Protein AF-A0A7F8QCE4-F1 (afdb_monomer)

pLDDT: mean 90.32, std 15.57, range [33.03, 98.94]

Nearest PDB structures (foldseek):
  5hbf-assembly3_B  TM=9.201E-01  e=6.086E-42  Homo sapiens
  5hbf-assembly3_A  TM=7.816E-01  e=3.047E-42  Homo sapiens
  6ze8-assembly6_F  TM=9.992E-01  e=9.136E-33  Homo sapiens
  1hkk-assembly1_A  TM=9.985E-01  e=4.133E-32  Homo sapiens
  1lg2-assembly1_A  TM=9.970E-01  e=4.801E-31  Homo sapiens

Secondary structure (DSSP, 8-state):
--S-EEE----SS-TTSSB---SS-SSPPTT--TTGGG-SHHHHHHHHHHTT--GGGEEEEEESEEEEEEES-TT--STT-BEEEEPPPPTTT--TTEEEHHHHHT-TTPEEEEETTTTEEEEEETTEEEE---HHHHHHHHHHHHHTT-SEEEEE-GGGS-TTSSSSSS-SSHHHHHHHHHHPPPPP-PPPPPPPPPPP---------TTTTPPSEEEE-SS-TTEEEEEETTEEEEEEPSTT-EEETTTTEEE--

Solvent-accessible surface area (backbone atoms only — not comparable to full-atom values): 14144 Å² total; per-residue (Å²): 138,76,84,61,42,79,41,78,43,47,74,59,25,38,39,92,46,59,37,41,42,46,14,57,24,42,36,49,53,90,87,56,56,79,71,64,44,47,56,18,36,51,49,50,53,50,50,47,43,76,74,68,45,56,41,64,29,37,19,46,30,41,52,26,38,23,18,15,25,22,36,70,42,62,87,49,80,55,82,60,24,51,30,76,30,45,10,77,48,33,99,80,76,64,34,64,20,39,34,34,32,35,57,57,64,48,45,82,85,47,51,75,48,69,43,78,63,20,56,31,44,32,35,35,48,74,39,37,38,34,14,34,57,49,56,66,30,44,45,51,51,45,50,49,39,60,75,65,48,38,51,48,74,38,70,51,42,72,88,26,30,28,54,81,29,83,46,60,80,63,44,62,25,41,51,61,50,41,44,50,63,70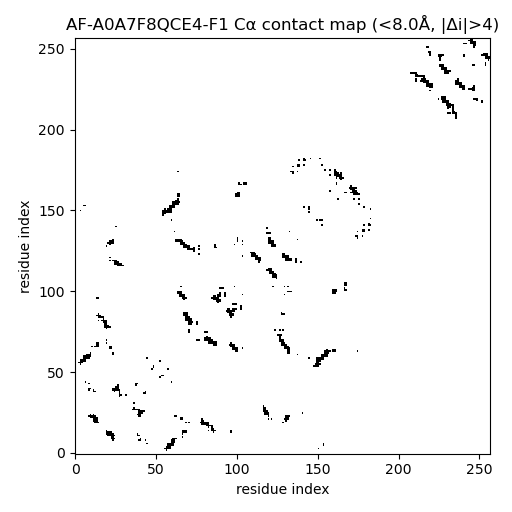,68,55,69,85,73,74,83,71,79,78,77,81,78,76,83,80,80,90,74,83,92,76,90,69,87,69,64,80,18,57,92,50,71,72,45,71,41,74,32,94,89,40,56,44,21,30,33,38,24,55,91,46,39,68,41,82,47,72,37,62,91,88,24,27,50,37,79,88,78,61,42,64,37,78,125

Sequence (257 aa):
SLDFISLMAYDFHGSYEKITGHNSPLYKMQGESGAAAKLNVDSAVQLWLQRGTPANKLILGMPTYGRSFTLASSSDTGVGALATGPGTPGPFTNQGGLLAYYEVCSWKGAIEHRIKDQKVPYAFQGNQWVGFDDVESFKTKASYLKQKGLGGAMVWALDMDDFAGFFCNQGLYPLIKALQRELSTPEPEVPTPRRPSEPERGPSLEQDTFCQGKANGLYPNPRDQSSYYSCVGGRLFQQSCPRSLVFSSSCKCCTWS

Foldseek 3Di:
DDQADEDQQFCLDAQVDFFADAGAFQAQDPPDDDPSRCSHQPNSLVVCVVVPDDQLRYAYEAEQKWFKFQAPFLVDQDGRGGGPGFFQAFPPNRDTRMAFNLSVLQPPPWDKDDPVRRLFIKTDDGRMIIRHHDLRSLLVVLVVSVVSVHNYYDYDDQVSAQQCCPRNVCHHRNSVVSRVVSPDDPDDPDPDPPDPDDDDDDDDPDPDQPLPPPDAAWAQDPVDQQWIWGRDPSDTDIDGHDPQWGQDPVVSHTDHD

Structure (mmCIF, N/CA/C/O backbone):
data_AF-A0A7F8QCE4-F1
#
_entry.id   AF-A0A7F8QCE4-F1
#
loop_
_atom_site.group_PDB
_atom_site.id
_atom_site.type_symbol
_atom_site.label_atom_id
_atom_site.label_alt_id
_atom_site.label_comp_id
_atom_site.label_asym_id
_atom_site.label_entity_id
_atom_site.label_seq_id
_atom_site.pdbx_PDB_ins_code
_atom_site.Cartn_x
_atom_site.Cartn_y
_atom_site.Cartn_z
_atom_site.occupancy
_atom_site.B_iso_or_equiv
_atom_site.auth_seq_id
_atom_site.auth_comp_id
_atom_site.auth_asym_id
_atom_site.auth_atom_id
_atom_site.pdbx_PDB_model_num
ATOM 1 N N . SER A 1 1 ? -24.978 12.957 9.480 1.00 83.81 1 SER A N 1
ATOM 2 C CA . SER A 1 1 ? -23.548 12.956 9.862 1.00 83.81 1 SER A CA 1
ATOM 3 C C . SER A 1 1 ? -23.017 11.537 9.728 1.00 83.81 1 SER A C 1
ATOM 5 O O . SER A 1 1 ? -23.825 10.620 9.734 1.00 83.81 1 SER A O 1
ATOM 7 N N . LEU A 1 2 ? -21.702 11.356 9.566 1.00 96.25 2 LEU A N 1
ATOM 8 C CA . LEU A 1 2 ? -21.060 10.034 9.543 1.00 96.25 2 LEU A CA 1
ATOM 9 C C . LEU A 1 2 ? -20.433 9.724 10.908 1.00 96.25 2 LEU A C 1
ATOM 11 O O . LEU A 1 2 ? -19.953 10.645 11.584 1.00 96.25 2 LEU A O 1
ATOM 15 N N . ASP A 1 3 ? -20.419 8.452 11.300 1.00 97.75 3 ASP A N 1
ATOM 16 C CA . ASP A 1 3 ? -19.742 7.990 12.518 1.00 97.75 3 ASP A CA 1
ATOM 17 C C . ASP A 1 3 ? -18.224 8.037 12.349 1.00 97.75 3 ASP A C 1
ATOM 19 O O . ASP A 1 3 ? -17.530 8.639 13.167 1.00 97.75 3 ASP A O 1
ATOM 23 N N . PHE A 1 4 ? -17.739 7.510 11.227 1.00 98.25 4 PHE A N 1
ATOM 24 C CA . PHE A 1 4 ? -16.348 7.557 10.792 1.00 98.25 4 PHE A CA 1
ATOM 25 C C . PHE A 1 4 ? -16.262 7.650 9.260 1.00 98.25 4 PHE A C 1
ATOM 27 O O . PHE A 1 4 ? -17.253 7.460 8.553 1.00 98.25 4 PHE A O 1
ATOM 34 N N . ILE A 1 5 ? -15.077 7.972 8.744 1.00 98.69 5 ILE A N 1
ATOM 35 C CA . ILE A 1 5 ? -14.784 8.143 7.319 1.00 98.69 5 ILE A CA 1
ATOM 36 C C . ILE A 1 5 ? -13.555 7.310 6.978 1.00 98.69 5 ILE A C 1
ATOM 38 O O . ILE A 1 5 ? -12.450 7.620 7.419 1.00 98.69 5 ILE A O 1
ATOM 42 N N . SER A 1 6 ? -13.740 6.271 6.170 1.00 98.56 6 SER A N 1
ATOM 43 C CA . SER A 1 6 ? -12.642 5.466 5.636 1.00 98.56 6 SER A CA 1
ATOM 44 C C . SER A 1 6 ? -11.993 6.182 4.453 1.00 98.56 6 SER A C 1
ATOM 46 O O . SER A 1 6 ? -12.514 6.165 3.340 1.00 98.56 6 SER A O 1
ATOM 48 N N . LEU A 1 7 ? -10.854 6.828 4.696 1.00 98.75 7 LEU A N 1
ATOM 49 C CA . LEU A 1 7 ? -10.080 7.497 3.658 1.00 98.75 7 LEU A CA 1
ATOM 50 C C . LEU A 1 7 ? -9.309 6.459 2.840 1.00 98.75 7 LEU A C 1
ATOM 52 O O . LEU A 1 7 ? -8.417 5.803 3.370 1.00 98.75 7 LEU A O 1
ATOM 56 N N . MET A 1 8 ? -9.602 6.341 1.548 1.00 98.75 8 MET A N 1
ATOM 57 C CA . MET A 1 8 ? -8.845 5.490 0.621 1.00 98.75 8 MET A CA 1
ATOM 58 C C . MET A 1 8 ? -7.499 6.149 0.275 1.00 98.75 8 MET A C 1
ATOM 60 O O . MET A 1 8 ? -7.359 6.800 -0.755 1.00 98.75 8 MET A O 1
ATOM 64 N N . ALA A 1 9 ? -6.524 6.058 1.182 1.00 98.75 9 ALA A N 1
ATOM 65 C CA . ALA A 1 9 ? -5.207 6.687 1.051 1.00 98.75 9 ALA A CA 1
ATOM 66 C C . ALA A 1 9 ? -4.214 5.801 0.271 1.00 98.75 9 ALA A C 1
ATOM 68 O O . ALA A 1 9 ? -3.102 5.525 0.721 1.00 98.75 9 ALA A O 1
ATOM 69 N N . TYR A 1 10 ? -4.639 5.329 -0.892 1.00 98.88 10 TYR A N 1
ATOM 70 C CA . TYR A 1 10 ? -3.907 4.461 -1.814 1.00 98.88 10 TYR A CA 1
ATOM 71 C C . TYR A 1 10 ? -4.400 4.734 -3.240 1.00 98.88 10 TYR A C 1
ATOM 73 O O . TYR A 1 10 ? -5.287 5.566 -3.428 1.00 98.88 10 TYR A O 1
ATOM 81 N N . ASP A 1 11 ? -3.814 4.076 -4.237 1.00 98.69 11 ASP A N 1
ATOM 82 C CA . ASP A 1 11 ? -4.028 4.366 -5.658 1.00 98.69 11 ASP A CA 1
ATOM 83 C C . ASP A 1 11 ? -3.675 5.812 -6.026 1.00 98.69 11 ASP A C 1
ATOM 85 O O . ASP A 1 11 ? -4.323 6.442 -6.860 1.00 98.69 11 ASP A O 1
ATOM 89 N N . PHE A 1 12 ? -2.633 6.357 -5.391 1.00 98.56 12 PHE A N 1
ATOM 90 C CA . PHE A 1 12 ? -2.093 7.656 -5.785 1.00 98.56 12 PHE A CA 1
ATOM 91 C C . PHE A 1 12 ? -1.423 7.568 -7.154 1.00 98.56 12 PHE A C 1
ATOM 93 O O . PHE A 1 12 ? -1.665 8.417 -8.011 1.00 98.56 12 PHE A O 1
ATOM 100 N N . HIS A 1 13 ? -0.653 6.500 -7.368 1.00 98.31 13 HIS A N 1
ATOM 101 C CA . HIS A 1 13 ? 0.014 6.205 -8.629 1.00 98.31 13 HIS A CA 1
ATOM 102 C C . HIS A 1 13 ? -0.270 4.781 -9.095 1.00 98.31 13 HIS A C 1
ATOM 104 O O . HIS A 1 13 ? -0.490 3.872 -8.289 1.00 98.31 13 HIS A O 1
ATOM 110 N N . GLY A 1 14 ? -0.231 4.576 -10.408 1.00 98.06 14 GLY A N 1
ATOM 111 C CA . GLY A 1 14 ? -0.514 3.282 -11.015 1.00 98.06 14 GLY A CA 1
ATOM 112 C C . GLY A 1 14 ? -0.321 3.276 -12.525 1.00 98.06 14 GLY A C 1
ATOM 113 O O . GLY A 1 14 ? 0.007 4.284 -13.140 1.00 98.06 14 GLY A O 1
ATOM 114 N N . SER A 1 15 ? -0.558 2.125 -13.148 1.00 97.25 15 SER A N 1
ATOM 115 C CA . SER A 1 15 ? -0.283 1.878 -14.573 1.00 97.25 15 SER A CA 1
ATOM 116 C C . SER A 1 15 ? -1.109 2.703 -15.571 1.00 97.25 15 SER A C 1
ATOM 118 O O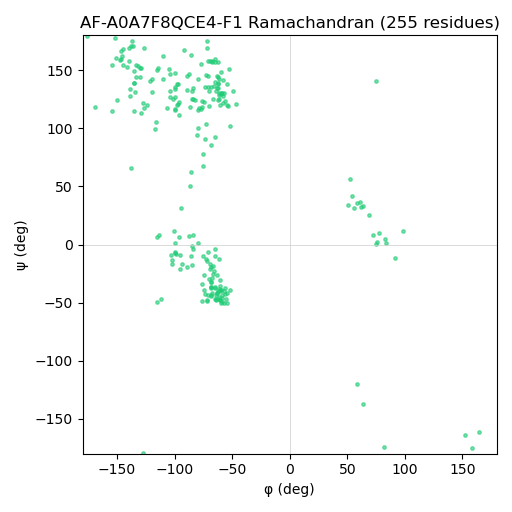 . SER A 1 15 ? -0.894 2.609 -16.780 1.00 97.25 15 SER A O 1
ATOM 120 N N . TYR A 1 16 ? -2.047 3.515 -15.078 1.00 97.00 16 TYR A N 1
ATOM 121 C CA . TYR A 1 16 ? -2.711 4.568 -15.845 1.00 97.00 16 TYR A CA 1
ATOM 122 C C . TYR A 1 16 ? -1.783 5.768 -16.134 1.00 97.00 16 TYR A C 1
ATOM 124 O O . TYR A 1 16 ? -2.086 6.575 -17.012 1.00 97.00 16 TYR A O 1
ATOM 132 N N . GLU A 1 17 ? -0.642 5.874 -15.449 1.00 97.19 17 GLU A N 1
ATOM 133 C CA . GLU A 1 17 ? 0.431 6.839 -15.710 1.00 97.19 17 GLU A CA 1
ATOM 134 C C . GLU A 1 17 ? 1.502 6.266 -16.659 1.00 97.19 17 GLU A C 1
ATOM 136 O O . GLU A 1 17 ? 1.549 5.072 -16.954 1.00 97.19 17 GLU A O 1
ATOM 141 N N . LYS A 1 18 ? 2.383 7.138 -17.169 1.00 97.50 18 LYS A N 1
ATOM 142 C CA . LYS A 1 18 ? 3.500 6.768 -18.066 1.00 97.50 18 LYS A CA 1
ATOM 143 C C . LYS A 1 18 ? 4.849 6.645 -17.363 1.00 97.50 18 LYS A C 1
ATOM 145 O O . LYS A 1 18 ? 5.853 6.370 -18.017 1.00 97.50 18 LYS A O 1
ATOM 150 N N . ILE A 1 19 ? 4.870 6.859 -16.054 1.00 97.38 19 ILE A N 1
ATOM 151 C CA . ILE A 1 19 ? 6.054 6.748 -15.210 1.00 97.38 19 ILE A CA 1
ATOM 152 C C . ILE A 1 19 ? 5.720 5.922 -13.973 1.00 97.38 19 ILE A C 1
ATOM 154 O O . ILE A 1 19 ? 4.561 5.877 -13.562 1.00 97.38 19 ILE A O 1
ATOM 158 N N . THR A 1 20 ? 6.720 5.272 -13.387 1.00 98.38 20 THR A N 1
ATOM 159 C CA . THR A 1 20 ? 6.562 4.563 -12.118 1.00 98.38 20 THR A CA 1
ATOM 160 C C . THR A 1 20 ? 6.251 5.542 -10.992 1.00 98.38 20 THR A C 1
ATOM 162 O O . THR A 1 20 ? 6.839 6.619 -10.883 1.00 98.38 20 THR A O 1
ATOM 165 N N . GLY A 1 21 ? 5.348 5.133 -10.112 1.00 97.81 21 GLY A N 1
ATOM 166 C CA . GLY A 1 21 ? 4.982 5.867 -8.912 1.00 97.81 21 GLY A CA 1
ATOM 167 C C . GLY A 1 21 ? 4.453 4.904 -7.860 1.00 97.81 21 GLY A C 1
ATOM 168 O O . GLY A 1 21 ? 3.981 3.809 -8.171 1.00 97.81 21 GLY A O 1
ATOM 169 N N . HIS A 1 22 ? 4.575 5.284 -6.594 1.00 98.75 22 HIS A N 1
ATOM 170 C CA . HIS A 1 22 ? 4.216 4.404 -5.490 1.00 98.75 22 HIS A CA 1
ATOM 171 C C . HIS A 1 22 ? 2.695 4.368 -5.242 1.00 98.75 22 HIS A C 1
ATOM 173 O O . HIS A 1 22 ? 2.038 5.402 -5.296 1.00 98.75 22 HIS A O 1
ATOM 179 N N . ASN A 1 23 ? 2.133 3.203 -4.891 1.00 98.88 23 ASN A N 1
ATOM 180 C CA . ASN A 1 23 ? 0.695 3.048 -4.618 1.00 98.88 23 ASN A CA 1
ATOM 181 C C . ASN A 1 23 ? 0.196 3.993 -3.501 1.00 98.88 23 ASN A C 1
ATOM 183 O O . ASN A 1 23 ? -0.791 4.710 -3.651 1.00 98.88 23 ASN A O 1
ATOM 187 N N . SER A 1 24 ? 0.899 3.995 -2.364 1.00 98.88 24 SER A N 1
ATOM 188 C CA . SER A 1 24 ? 0.518 4.740 -1.155 1.00 98.88 24 SER A CA 1
ATOM 189 C C . SER A 1 24 ? 1.718 5.426 -0.479 1.00 98.88 24 SER A C 1
ATOM 191 O O . SER A 1 24 ? 2.138 5.022 0.602 1.00 98.88 24 SER A O 1
ATOM 193 N N . PRO A 1 25 ? 2.361 6.425 -1.110 1.00 98.75 25 PRO A N 1
ATOM 194 C CA . PRO A 1 25 ? 3.499 7.117 -0.507 1.00 98.75 25 PRO A CA 1
ATOM 195 C C . PRO A 1 25 ? 3.053 7.956 0.697 1.00 98.75 25 PRO A C 1
ATOM 197 O O . PRO A 1 25 ? 2.045 8.662 0.623 1.00 98.75 25 PRO A O 1
ATOM 200 N N . LEU A 1 26 ? 3.791 7.906 1.815 1.00 98.81 26 LEU A N 1
ATOM 201 C CA . LEU A 1 26 ? 3.417 8.672 3.012 1.00 98.81 26 LEU A CA 1
ATOM 202 C C . LEU A 1 26 ? 3.576 10.180 2.785 1.00 98.81 26 LEU A C 1
ATOM 204 O O . LEU A 1 26 ? 2.688 10.961 3.122 1.00 98.81 26 LEU A O 1
ATOM 208 N N . TYR A 1 27 ? 4.690 10.571 2.174 1.00 98.50 27 TYR A N 1
ATOM 209 C CA . TYR A 1 27 ? 5.025 11.956 1.851 1.00 98.50 27 TYR A CA 1
ATOM 210 C C . TYR A 1 27 ? 5.359 12.097 0.367 1.00 98.50 27 TYR A C 1
ATOM 212 O O . TYR A 1 27 ? 5.539 11.104 -0.331 1.00 98.50 27 TYR A O 1
ATOM 220 N N . LYS A 1 28 ? 5.464 13.339 -0.106 1.00 96.38 28 LYS A N 1
ATOM 221 C CA . LYS A 1 28 ? 6.028 13.660 -1.424 1.00 96.38 28 LYS A CA 1
ATOM 222 C C . LYS A 1 28 ? 7.541 13.408 -1.475 1.00 96.38 28 LYS A C 1
ATOM 224 O O . LYS A 1 28 ? 8.207 13.467 -0.439 1.00 96.38 28 LYS A O 1
ATOM 229 N N . MET A 1 29 ? 8.093 13.219 -2.670 1.00 92.69 29 MET A N 1
ATOM 230 C CA . MET A 1 29 ? 9.544 13.251 -2.893 1.00 92.69 29 MET A CA 1
ATOM 231 C C . MET A 1 29 ? 10.086 14.681 -2.923 1.00 92.69 29 MET A C 1
ATOM 233 O O . MET A 1 29 ? 9.385 15.644 -3.259 1.00 92.69 29 MET A O 1
ATOM 237 N N . GLN A 1 30 ? 11.372 14.832 -2.607 1.00 87.44 30 GLN A N 1
ATOM 238 C CA . GLN A 1 30 ? 12.080 16.083 -2.839 1.00 87.44 30 GLN A CA 1
ATOM 239 C C . GLN A 1 30 ? 12.091 16.413 -4.343 1.00 87.44 30 GLN A C 1
ATOM 241 O O . GLN A 1 30 ? 12.450 15.588 -5.175 1.00 87.44 30 GLN A O 1
ATOM 246 N N . GLY A 1 31 ? 11.687 17.636 -4.697 1.00 81.00 31 GLY A N 1
ATOM 247 C CA . GLY A 1 31 ? 11.612 18.091 -6.092 1.00 81.00 31 GLY A CA 1
ATOM 248 C C . GLY A 1 31 ? 10.257 17.877 -6.776 1.00 81.00 31 GLY A C 1
ATOM 249 O O . GLY A 1 31 ? 10.013 18.492 -7.813 1.00 81.00 31 GLY A O 1
ATOM 250 N N . GLU A 1 32 ? 9.332 17.108 -6.187 1.00 86.00 32 GLU A N 1
ATOM 251 C CA . GLU A 1 32 ? 7.953 17.045 -6.685 1.00 86.00 32 GLU A CA 1
ATOM 252 C C . GLU A 1 32 ? 7.239 18.390 -6.513 1.00 86.00 32 GLU A C 1
ATOM 254 O O . GLU A 1 32 ? 7.309 19.047 -5.466 1.00 86.00 32 GLU A O 1
ATOM 259 N N . SER A 1 33 ? 6.504 18.791 -7.551 1.00 81.94 33 SER A N 1
ATOM 260 C CA . SER A 1 33 ? 5.779 20.060 -7.601 1.00 81.94 33 SER A CA 1
ATOM 261 C C . SER A 1 33 ? 4.379 19.893 -8.203 1.00 81.94 33 SER A C 1
ATOM 263 O O . SER A 1 33 ? 4.000 18.825 -8.686 1.00 81.94 33 SER A O 1
ATOM 265 N N . GLY A 1 34 ? 3.568 20.950 -8.122 1.00 88.56 34 GLY A N 1
ATOM 266 C CA . GLY A 1 34 ? 2.232 20.974 -8.716 1.00 88.56 34 GLY A CA 1
ATOM 267 C C . GLY A 1 34 ? 1.265 19.953 -8.108 1.00 88.56 34 GLY A C 1
ATOM 268 O O . GLY A 1 34 ? 1.174 19.813 -6.887 1.00 88.56 34 GLY A O 1
ATOM 269 N N . ALA A 1 35 ? 0.499 19.278 -8.968 1.00 86.88 35 ALA A N 1
ATOM 270 C CA . ALA A 1 35 ? -0.482 18.277 -8.553 1.00 86.88 35 ALA A CA 1
ATOM 271 C C . ALA A 1 35 ? 0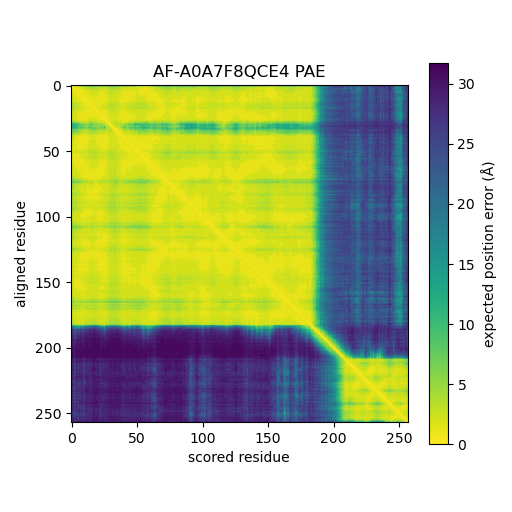.178 17.017 -7.966 1.00 86.88 35 ALA A C 1
ATOM 273 O O . ALA A 1 35 ? -0.319 16.498 -6.971 1.00 86.88 35 ALA A O 1
ATOM 274 N N . ALA A 1 36 ? 1.323 16.590 -8.511 1.00 84.94 36 ALA A N 1
ATOM 275 C CA . ALA A 1 36 ? 2.051 15.406 -8.052 1.00 84.94 36 ALA A CA 1
ATOM 276 C C . ALA A 1 36 ? 2.484 15.523 -6.582 1.00 84.94 36 ALA A C 1
ATOM 278 O O . ALA A 1 36 ? 2.302 14.595 -5.804 1.00 84.94 36 ALA A O 1
ATOM 279 N N . ALA A 1 37 ? 2.910 16.716 -6.146 1.00 91.69 37 ALA A N 1
ATOM 280 C CA . ALA A 1 37 ? 3.277 16.972 -4.750 1.00 91.69 37 ALA A CA 1
ATOM 281 C C . ALA A 1 37 ? 2.130 16.766 -3.736 1.00 91.69 37 ALA A C 1
ATOM 283 O O . ALA A 1 37 ? 2.382 16.758 -2.529 1.00 91.69 37 ALA A O 1
ATOM 284 N N . LYS A 1 38 ? 0.879 16.638 -4.205 1.00 94.94 38 LYS A N 1
ATOM 285 C CA . LYS A 1 38 ? -0.313 16.375 -3.383 1.00 94.94 38 LYS A CA 1
ATOM 286 C C . LYS A 1 38 ? -0.746 14.903 -3.398 1.00 94.94 38 LYS A C 1
ATOM 288 O O . LYS A 1 38 ? -1.645 14.549 -2.640 1.00 94.94 38 LYS A O 1
ATOM 293 N N . LEU A 1 39 ? -0.141 14.059 -4.236 1.00 97.50 39 LEU A N 1
ATOM 294 C CA . LEU A 1 39 ? -0.480 12.640 -4.384 1.00 97.50 39 LEU A CA 1
ATOM 295 C C . LEU A 1 39 ? 0.260 11.786 -3.344 1.00 97.50 39 LEU A C 1
ATOM 297 O O . LEU A 1 39 ? 1.105 10.959 -3.660 1.00 97.50 39 LEU A O 1
ATOM 301 N N . ASN A 1 40 ? -0.028 12.038 -2.069 1.00 98.69 40 ASN A N 1
ATOM 302 C CA . ASN A 1 40 ? 0.517 11.283 -0.943 1.00 98.69 40 ASN A CA 1
ATOM 303 C C . ASN A 1 40 ? -0.459 11.274 0.236 1.00 98.69 40 ASN A C 1
ATOM 305 O O . ASN A 1 40 ? -1.339 12.135 0.349 1.00 98.69 40 ASN A O 1
ATOM 309 N N . VAL A 1 41 ? -0.267 10.304 1.132 1.00 98.88 41 VAL A N 1
ATOM 310 C CA . VAL A 1 41 ? -1.106 10.086 2.317 1.00 98.88 41 VAL A CA 1
ATOM 311 C C . VAL A 1 41 ? -1.194 11.347 3.172 1.00 98.88 41 VAL A C 1
ATOM 313 O O . VAL A 1 41 ? -2.297 11.738 3.551 1.00 98.88 41 VAL A O 1
ATOM 316 N N . ASP A 1 42 ? -0.069 12.010 3.456 1.00 98.75 42 ASP A N 1
ATOM 317 C CA . ASP A 1 42 ? -0.067 13.179 4.336 1.00 98.75 42 ASP A CA 1
ATOM 318 C C . ASP A 1 42 ? -0.865 14.351 3.758 1.00 98.75 42 ASP A C 1
ATOM 320 O O . ASP A 1 42 ? -1.684 14.948 4.457 1.00 98.75 42 ASP A O 1
ATOM 324 N N . SER A 1 43 ? -0.705 14.632 2.466 1.00 98.38 43 SER A N 1
ATOM 325 C CA . SER A 1 43 ? -1.470 15.675 1.775 1.00 98.38 43 SER A CA 1
ATOM 326 C C . SER A 1 43 ? -2.968 15.361 1.751 1.00 98.38 43 SER A C 1
ATOM 328 O O . SER A 1 43 ? -3.784 16.252 1.997 1.00 98.38 43 SER A O 1
ATOM 330 N N . ALA A 1 44 ? -3.343 14.101 1.504 1.00 98.69 44 ALA A N 1
ATOM 331 C CA . ALA A 1 44 ? -4.739 13.668 1.513 1.00 98.69 44 ALA A CA 1
ATOM 332 C C . ALA A 1 44 ? -5.366 13.791 2.910 1.00 98.69 44 ALA A C 1
ATOM 334 O O . ALA A 1 44 ? -6.445 14.367 3.053 1.00 98.69 44 A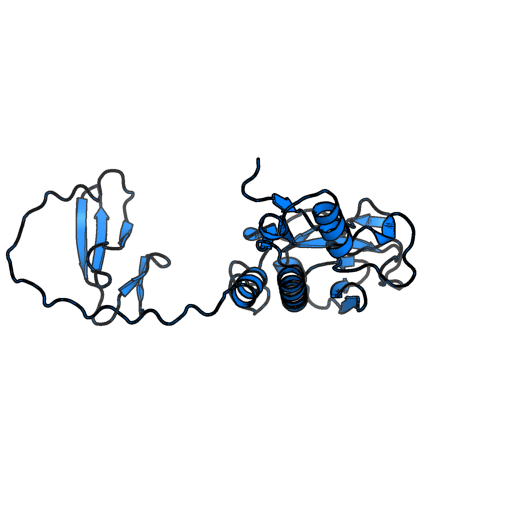LA A O 1
ATOM 335 N N . VAL A 1 45 ? -4.677 13.321 3.953 1.00 98.81 45 VAL A N 1
ATOM 336 C CA . VAL A 1 45 ? -5.127 13.447 5.348 1.00 98.81 45 VAL A CA 1
ATOM 337 C C . VAL A 1 45 ? -5.287 14.915 5.728 1.00 98.81 45 VAL A C 1
ATOM 339 O O . VAL A 1 45 ? -6.348 15.315 6.208 1.00 98.81 45 VAL A O 1
ATOM 342 N N . GLN A 1 46 ? -4.272 15.744 5.471 1.00 98.56 46 GLN A N 1
ATOM 343 C CA . GLN A 1 46 ? -4.330 17.170 5.786 1.00 98.56 46 GLN A CA 1
ATOM 344 C C . GLN A 1 46 ? -5.481 17.874 5.069 1.00 98.56 46 GLN A C 1
ATOM 346 O O . GLN A 1 46 ? -6.151 18.700 5.685 1.00 98.56 46 GLN A O 1
ATOM 351 N N . LEU A 1 47 ? -5.763 17.522 3.811 1.00 98.38 47 LEU A N 1
ATOM 352 C CA . LEU A 1 47 ? -6.890 18.083 3.073 1.00 98.38 47 LEU A CA 1
ATOM 353 C C . LEU A 1 47 ? -8.228 17.787 3.766 1.00 98.38 47 LEU A C 1
ATOM 355 O O . LEU A 1 47 ? -9.022 18.705 3.960 1.00 98.38 47 LEU A O 1
ATOM 359 N N . TRP A 1 48 ? -8.478 16.538 4.171 1.00 98.62 48 TRP A N 1
ATOM 360 C CA . TRP A 1 48 ? -9.720 16.166 4.863 1.00 98.62 48 TRP A CA 1
ATOM 361 C C . TRP A 1 48 ? -9.874 16.878 6.210 1.00 98.62 48 TRP A C 1
ATOM 363 O O . TRP A 1 48 ? -10.961 17.373 6.523 1.00 98.62 48 TRP A O 1
ATOM 373 N N . LEU A 1 49 ? -8.787 16.983 6.978 1.00 98.50 49 LEU A N 1
ATOM 374 C CA . LEU A 1 49 ? -8.774 17.698 8.257 1.00 98.50 49 LEU A CA 1
ATOM 375 C C . LEU A 1 49 ? -9.047 19.198 8.066 1.00 98.50 49 LEU A C 1
ATOM 377 O O . LEU A 1 49 ? -9.920 19.758 8.725 1.00 98.50 49 LEU A O 1
ATOM 381 N N . GLN A 1 50 ? -8.371 19.845 7.110 1.00 98.31 50 GLN A N 1
ATOM 382 C CA . GLN A 1 50 ? -8.558 21.270 6.795 1.00 98.31 50 GLN A CA 1
ATOM 383 C C . GLN A 1 50 ? -9.968 21.585 6.278 1.00 98.31 50 GLN A C 1
ATOM 385 O O . GLN A 1 50 ? -10.452 22.702 6.441 1.00 98.31 50 GLN A O 1
ATOM 390 N N . ARG A 1 51 ? -10.647 20.607 5.668 1.00 98.19 51 ARG A N 1
ATOM 391 C CA . ARG A 1 51 ? -12.040 20.723 5.208 1.00 98.19 51 ARG A CA 1
ATOM 392 C C . ARG A 1 51 ? -13.076 20.453 6.306 1.00 98.19 51 ARG A C 1
ATOM 394 O O . ARG A 1 51 ? -14.265 20.420 6.009 1.00 98.19 51 ARG A O 1
ATOM 401 N N . GLY A 1 52 ? -12.642 20.311 7.560 1.00 97.69 52 GLY A N 1
ATOM 402 C CA . GLY A 1 52 ? -13.519 20.244 8.729 1.00 97.69 52 GLY A CA 1
ATOM 403 C C . GLY A 1 52 ? -13.808 18.834 9.235 1.00 97.69 52 GLY A C 1
ATOM 404 O O . GLY A 1 52 ? -14.689 18.668 10.076 1.00 97.69 52 GLY A O 1
ATOM 405 N N . THR A 1 53 ? -13.091 17.814 8.756 1.00 98.44 53 THR A N 1
ATOM 406 C CA . THR A 1 53 ? -13.256 16.450 9.273 1.00 98.44 53 THR A CA 1
ATOM 407 C C . THR A 1 53 ? -12.613 16.334 10.653 1.00 98.44 53 THR A C 1
ATOM 409 O O . THR A 1 53 ? -11.408 16.569 10.768 1.00 98.44 53 THR A O 1
ATOM 412 N N . PRO A 1 54 ? -13.356 15.939 11.703 1.00 98.38 54 PRO A N 1
ATOM 413 C CA . PRO A 1 54 ? -12.755 15.652 13.000 1.00 98.38 54 PRO A CA 1
ATOM 414 C C . PRO A 1 54 ? -11.721 14.526 12.877 1.00 98.38 54 PRO A C 1
ATOM 416 O O . PRO A 1 54 ? -12.024 13.474 12.311 1.00 98.38 54 PRO A O 1
ATOM 419 N N . ALA A 1 55 ? -10.515 14.725 13.417 1.00 98.44 55 ALA A N 1
ATOM 420 C CA . ALA A 1 55 ? -9.417 13.762 13.284 1.00 98.44 55 ALA A CA 1
ATOM 421 C C . ALA A 1 55 ? -9.795 12.365 13.803 1.00 98.44 55 ALA A C 1
ATOM 423 O O . ALA A 1 55 ? -9.595 11.372 13.107 1.00 98.44 55 ALA A O 1
ATOM 424 N N . ASN A 1 56 ? -10.481 12.297 14.946 1.00 97.94 56 ASN A N 1
ATOM 425 C CA . ASN A 1 56 ? -10.972 11.055 15.546 1.00 97.94 56 ASN A CA 1
ATOM 426 C C . ASN A 1 56 ? -12.043 10.315 14.718 1.00 97.94 56 ASN A C 1
ATOM 428 O O . ASN A 1 56 ? -12.394 9.190 15.059 1.00 97.94 56 ASN A O 1
ATOM 432 N N . LYS A 1 57 ? -12.578 10.927 13.655 1.00 98.62 57 LYS A N 1
ATOM 433 C CA . LYS A 1 57 ? -13.496 10.283 12.704 1.00 98.62 57 LYS A CA 1
ATOM 434 C C . LYS A 1 57 ? -12.823 9.881 11.399 1.00 98.62 57 LYS A C 1
ATOM 436 O O . LYS A 1 57 ? -13.420 9.135 10.629 1.00 98.62 57 LYS A O 1
ATOM 441 N N . LEU A 1 58 ? -11.618 10.369 11.122 1.00 98.81 58 LEU A N 1
ATOM 442 C CA . LEU A 1 58 ? -10.889 10.037 9.906 1.00 98.81 58 LEU A CA 1
ATOM 443 C C . LEU A 1 58 ? -10.090 8.749 10.128 1.00 98.81 58 LEU A C 1
ATOM 445 O O . LEU A 1 58 ? -9.218 8.695 10.992 1.00 98.81 58 LEU A O 1
ATOM 449 N N . ILE A 1 59 ? -10.400 7.716 9.350 1.00 98.81 59 ILE A N 1
ATOM 450 C CA . ILE A 1 59 ? -9.792 6.387 9.433 1.00 98.81 59 ILE A CA 1
ATOM 451 C C . ILE A 1 59 ? -8.856 6.217 8.237 1.00 98.81 59 ILE A C 1
ATOM 453 O O . ILE A 1 59 ? -9.299 6.268 7.088 1.00 98.81 59 ILE A O 1
ATOM 457 N N . LEU A 1 60 ? -7.560 6.040 8.500 1.00 98.88 60 LEU A N 1
ATOM 458 C CA . LEU A 1 60 ? -6.530 6.002 7.463 1.00 98.88 60 LEU A CA 1
ATOM 459 C C . LEU A 1 60 ? -6.538 4.662 6.715 1.00 98.88 60 LEU A C 1
ATOM 461 O O . LEU A 1 60 ? -6.287 3.624 7.319 1.00 98.88 60 LEU A O 1
ATOM 465 N N . GLY A 1 61 ? -6.790 4.680 5.407 1.00 98.88 61 GLY A N 1
ATOM 466 C CA . GLY A 1 61 ? -6.704 3.498 4.549 1.00 98.88 61 GLY A CA 1
ATOM 467 C C . GLY A 1 61 ? -5.267 3.028 4.320 1.00 98.88 61 GLY A C 1
ATOM 468 O O . GLY A 1 61 ? -4.391 3.831 4.012 1.00 98.88 61 GLY A O 1
ATOM 469 N N . MET A 1 62 ? -5.052 1.719 4.422 1.00 98.81 62 MET A N 1
ATOM 470 C CA . MET A 1 62 ? -3.768 1.041 4.259 1.00 98.81 62 MET A CA 1
ATOM 471 C C . MET A 1 62 ? -3.924 -0.089 3.230 1.00 98.81 62 MET A C 1
ATOM 473 O O . MET A 1 62 ? -4.775 -0.963 3.434 1.00 98.81 62 MET A O 1
ATOM 477 N N . PRO A 1 63 ? -3.155 -0.096 2.127 1.00 98.88 63 PRO A N 1
ATOM 478 C CA . PRO A 1 63 ? -3.268 -1.140 1.117 1.00 98.88 63 PRO A CA 1
ATOM 479 C C . PRO A 1 63 ? -2.416 -2.363 1.483 1.00 98.88 63 PRO A C 1
ATOM 481 O O . PRO A 1 63 ? -1.235 -2.235 1.782 1.00 98.88 63 PRO A O 1
ATOM 484 N N . THR A 1 64 ? -2.977 -3.565 1.396 1.00 98.88 64 THR A N 1
ATOM 485 C CA . THR A 1 64 ? -2.225 -4.840 1.436 1.00 98.88 64 THR A CA 1
ATOM 486 C C . THR A 1 64 ? -1.900 -5.326 0.021 1.00 98.88 64 THR A C 1
ATOM 488 O O . THR A 1 64 ? -1.844 -6.517 -0.261 1.00 98.88 64 THR A O 1
ATOM 491 N N . TYR A 1 65 ? -1.708 -4.385 -0.902 1.00 98.94 65 TYR A N 1
ATOM 492 C CA . TYR A 1 65 ? -1.384 -4.635 -2.300 1.00 98.94 65 TYR A CA 1
ATOM 493 C C . TYR A 1 65 ? -0.486 -3.517 -2.840 1.00 98.94 65 TYR A C 1
ATOM 495 O O . TYR A 1 65 ? -0.442 -2.399 -2.315 1.00 98.94 65 TYR A O 1
ATOM 503 N N . GLY A 1 66 ? 0.232 -3.822 -3.914 1.00 98.88 66 GLY A N 1
ATOM 504 C CA . GLY A 1 66 ? 1.042 -2.880 -4.669 1.00 98.88 66 GLY A CA 1
ATOM 505 C C . GLY A 1 66 ? 0.465 -2.585 -6.049 1.00 98.88 66 GLY A C 1
ATOM 506 O O . GLY A 1 66 ? -0.344 -3.342 -6.590 1.00 98.88 66 GLY A O 1
ATOM 507 N N . ARG A 1 67 ? 0.928 -1.480 -6.636 1.00 98.88 67 ARG A N 1
ATOM 508 C CA . ARG A 1 67 ? 0.666 -1.107 -8.031 1.00 98.88 67 ARG A CA 1
ATOM 509 C C . ARG A 1 67 ? 1.915 -1.398 -8.852 1.00 98.88 67 ARG A C 1
ATOM 511 O O . ARG A 1 67 ? 3.009 -0.971 -8.476 1.00 98.88 67 ARG A O 1
ATOM 518 N N . SER A 1 68 ? 1.755 -2.155 -9.935 1.00 98.88 68 SER A N 1
ATOM 519 C CA . SER A 1 68 ? 2.874 -2.657 -10.737 1.00 98.88 68 SER A CA 1
ATOM 520 C C . SER A 1 68 ? 2.918 -2.077 -12.150 1.00 98.88 68 SER A C 1
ATOM 522 O O . SER A 1 68 ? 1.900 -1.710 -12.743 1.00 98.88 68 SER A O 1
ATOM 524 N N . PHE A 1 69 ? 4.125 -2.008 -12.702 1.00 98.94 69 PHE A N 1
ATOM 525 C CA . PHE A 1 69 ? 4.438 -1.402 -13.990 1.00 98.94 69 PHE A CA 1
ATOM 526 C C . PHE A 1 69 ? 5.383 -2.299 -14.789 1.00 98.94 69 PHE A C 1
ATOM 528 O O . PHE A 1 69 ? 6.246 -2.971 -14.220 1.00 98.94 69 PHE A O 1
ATOM 535 N N . THR A 1 70 ? 5.260 -2.237 -16.114 1.00 98.88 70 THR A N 1
ATOM 536 C CA . THR A 1 70 ? 6.295 -2.721 -17.032 1.00 98.88 70 THR A CA 1
ATOM 537 C C . THR A 1 70 ? 7.170 -1.539 -17.453 1.00 98.88 70 THR A C 1
ATOM 539 O O . THR A 1 70 ? 6.713 -0.649 -18.174 1.00 98.88 70 THR A O 1
ATOM 542 N N . LEU A 1 71 ? 8.424 -1.521 -17.008 1.00 98.81 71 LEU A N 1
ATOM 543 C CA . LEU A 1 71 ? 9.433 -0.513 -17.334 1.00 98.81 71 LEU A CA 1
ATOM 544 C C . LEU A 1 71 ? 9.724 -0.489 -18.839 1.00 98.81 71 LEU A C 1
ATOM 546 O O . LEU A 1 71 ? 9.783 -1.530 -19.496 1.00 98.81 71 LEU A O 1
ATOM 550 N N . ALA A 1 72 ? 9.949 0.707 -19.381 1.00 98.50 72 ALA A N 1
ATOM 551 C CA . ALA A 1 72 ? 10.396 0.892 -20.760 1.00 98.50 72 ALA A CA 1
ATOM 552 C C . ALA A 1 72 ? 11.846 0.427 -20.967 1.00 98.50 72 ALA A C 1
ATOM 554 O O . ALA A 1 72 ? 12.193 -0.039 -22.050 1.00 98.50 72 ALA A O 1
ATOM 555 N N . SER A 1 73 ? 12.678 0.517 -19.926 1.00 97.81 73 SER A N 1
ATOM 556 C CA . SER A 1 73 ? 14.032 -0.035 -19.894 1.00 97.81 73 SER A CA 1
ATOM 557 C C . SER A 1 73 ? 14.304 -0.674 -18.537 1.00 97.81 73 SER A C 1
ATOM 559 O O . SER A 1 73 ? 14.073 -0.053 -17.507 1.00 97.81 73 SER A O 1
ATOM 561 N N . SER A 1 74 ? 14.870 -1.881 -18.521 1.00 96.38 74 SER A N 1
ATOM 562 C CA . SER A 1 74 ? 15.302 -2.547 -17.283 1.00 96.38 74 SER A CA 1
ATOM 563 C C . SER A 1 74 ? 16.539 -1.907 -16.640 1.00 96.38 74 SER A C 1
ATOM 565 O O . SER A 1 74 ? 16.950 -2.326 -15.564 1.00 96.38 74 SER A O 1
ATOM 567 N N . SER A 1 75 ? 17.170 -0.931 -17.304 1.00 96.88 75 SER A N 1
ATOM 568 C CA . SER A 1 75 ? 18.298 -0.173 -16.753 1.00 96.88 75 SER A CA 1
ATOM 569 C C . SER A 1 75 ? 17.868 1.014 -15.888 1.00 96.88 75 SER A C 1
ATOM 571 O O . SER A 1 75 ? 18.696 1.541 -15.152 1.00 96.88 75 SER A O 1
ATOM 573 N N . ASP A 1 76 ? 16.616 1.463 -16.009 1.00 98.00 76 ASP A N 1
ATOM 574 C CA . ASP A 1 76 ? 16.055 2.564 -15.228 1.00 98.00 76 ASP A CA 1
ATOM 575 C C . ASP A 1 76 ? 14.908 2.032 -14.367 1.00 98.00 76 ASP A C 1
ATOM 577 O O . ASP A 1 76 ? 13.803 1.786 -14.844 1.00 98.00 76 ASP A O 1
ATOM 581 N N . THR A 1 77 ? 15.212 1.785 -13.097 1.00 98.12 77 THR A N 1
ATOM 582 C CA . THR A 1 77 ? 14.322 1.107 -12.142 1.00 98.12 77 THR A CA 1
ATOM 583 C C . THR A 1 77 ? 13.868 2.031 -11.014 1.00 98.12 77 THR A C 1
ATOM 585 O O . THR A 1 77 ? 13.258 1.582 -10.041 1.00 98.12 77 THR A O 1
ATOM 588 N N . GLY A 1 78 ? 14.175 3.326 -11.126 1.00 97.19 78 GLY A N 1
ATOM 589 C CA . GLY A 1 78 ? 13.833 4.327 -10.129 1.00 97.19 78 GLY A CA 1
ATOM 590 C C . GLY A 1 78 ? 12.341 4.658 -10.088 1.00 97.19 78 GLY A C 1
ATOM 591 O O . GLY A 1 78 ? 11.534 4.203 -10.899 1.00 97.19 78 GLY A O 1
ATOM 592 N N . VAL A 1 79 ? 11.978 5.501 -9.126 1.00 96.50 79 VAL A N 1
ATOM 593 C CA . VAL A 1 79 ? 10.674 6.176 -9.111 1.00 96.50 79 VAL A CA 1
ATOM 594 C C . VAL A 1 79 ? 10.690 7.262 -10.186 1.00 96.50 79 VAL A C 1
ATOM 596 O O . VAL A 1 79 ? 11.671 7.995 -10.297 1.00 96.50 79 VAL A O 1
ATOM 599 N N . GLY A 1 80 ? 9.622 7.376 -10.971 1.00 96.06 80 GLY A N 1
ATOM 600 C CA . GLY A 1 80 ? 9.555 8.274 -12.122 1.00 96.06 80 GLY A CA 1
ATOM 601 C C . GLY A 1 80 ? 10.162 7.700 -13.409 1.00 96.06 80 GLY A C 1
ATOM 602 O O . GLY A 1 80 ? 10.143 8.383 -14.433 1.00 96.06 80 GLY A O 1
ATOM 603 N N . ALA A 1 81 ? 10.662 6.460 -13.383 1.00 97.88 81 ALA A N 1
ATOM 604 C CA . ALA A 1 81 ? 11.159 5.762 -14.566 1.00 97.88 81 ALA A CA 1
ATOM 605 C C . ALA A 1 81 ? 10.0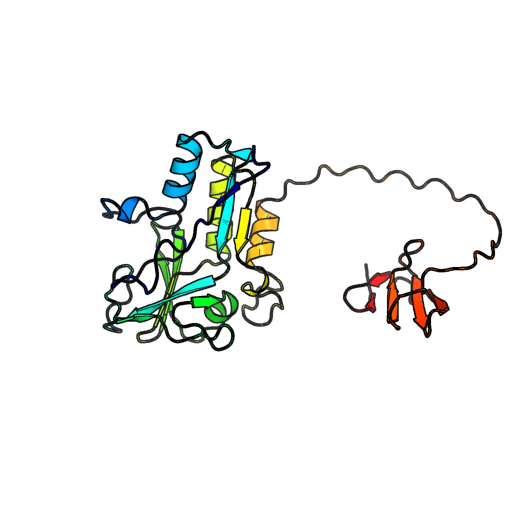29 5.538 -15.579 1.00 97.88 81 ALA A C 1
ATOM 607 O O . ALA A 1 81 ? 8.884 5.285 -15.201 1.00 97.88 81 ALA A O 1
ATOM 608 N N . LEU A 1 82 ? 10.335 5.607 -16.877 1.00 98.44 82 LEU A N 1
ATOM 609 C CA . LEU A 1 82 ? 9.328 5.424 -17.926 1.00 98.44 82 LEU A CA 1
ATOM 610 C C . LEU A 1 82 ? 8.723 4.015 -17.885 1.00 98.44 82 LEU A C 1
ATOM 612 O O . LEU A 1 82 ? 9.439 3.014 -17.833 1.00 98.44 82 LEU A O 1
ATOM 616 N N . ALA A 1 83 ? 7.398 3.942 -17.995 1.00 98.56 83 ALA A N 1
ATOM 617 C CA . ALA A 1 83 ? 6.634 2.702 -18.025 1.00 98.56 83 ALA A CA 1
ATOM 618 C C . ALA A 1 83 ? 5.814 2.581 -19.317 1.00 98.56 83 ALA A C 1
ATOM 620 O O . ALA A 1 83 ? 5.231 3.544 -19.820 1.00 98.56 83 ALA A O 1
ATOM 621 N N . THR A 1 84 ? 5.750 1.366 -19.854 1.00 98.44 84 THR A N 1
ATOM 622 C CA . THR A 1 84 ? 4.996 1.035 -21.074 1.00 98.44 84 THR A CA 1
ATOM 623 C C . THR A 1 84 ? 3.551 0.637 -20.785 1.00 98.44 84 THR A C 1
ATOM 625 O O . THR A 1 84 ? 2.703 0.727 -21.673 1.00 98.44 84 THR A O 1
ATOM 628 N N . GLY A 1 85 ? 3.244 0.257 -19.543 1.00 98.56 85 GLY A N 1
ATOM 629 C CA . GLY A 1 85 ? 1.906 -0.143 -19.128 1.00 98.56 85 GLY A CA 1
ATOM 630 C C . GLY A 1 85 ? 1.898 -0.887 -17.791 1.00 98.56 85 GLY A C 1
ATOM 631 O O . GLY A 1 85 ? 2.864 -0.782 -17.026 1.00 98.56 85 GLY A O 1
ATOM 632 N N . PRO A 1 86 ? 0.819 -1.636 -17.496 1.00 98.81 86 PRO A N 1
ATOM 633 C CA . PRO A 1 86 ? 0.722 -2.427 -16.275 1.00 98.81 86 PRO A CA 1
ATOM 634 C C . PRO A 1 86 ? 1.836 -3.465 -16.173 1.00 98.81 86 PRO A C 1
ATOM 636 O O . PRO A 1 86 ? 2.305 -4.000 -17.180 1.00 98.81 86 PRO A O 1
ATOM 639 N N . GLY A 1 87 ? 2.248 -3.756 -14.940 1.00 98.81 87 GLY A N 1
ATOM 640 C CA . GLY A 1 87 ? 3.055 -4.937 -14.657 1.00 98.81 87 GLY A CA 1
ATOM 641 C C . GLY A 1 87 ? 2.285 -6.210 -15.001 1.00 98.81 87 GLY A C 1
ATOM 642 O O . GLY A 1 87 ? 1.048 -6.211 -15.059 1.00 98.81 87 GLY A O 1
ATOM 643 N N . THR A 1 88 ? 3.011 -7.295 -15.245 1.00 98.62 88 THR A N 1
ATOM 644 C CA . THR A 1 88 ? 2.418 -8.598 -15.547 1.00 98.62 88 THR A CA 1
ATOM 645 C C . THR A 1 88 ? 1.503 -9.054 -14.406 1.00 98.62 88 THR A C 1
ATOM 647 O O . THR A 1 88 ? 1.855 -8.835 -13.244 1.00 98.62 88 THR A O 1
ATOM 650 N N . PRO A 1 89 ? 0.354 -9.688 -14.707 1.00 98.12 89 PRO A N 1
ATOM 651 C CA . PRO A 1 89 ? -0.540 -10.220 -13.683 1.00 98.12 89 PRO A CA 1
ATOM 652 C C . PRO A 1 89 ? 0.178 -11.163 -12.713 1.00 98.12 89 PRO A C 1
ATOM 654 O O . PRO A 1 89 ? 0.972 -12.005 -13.140 1.00 98.12 89 PRO A O 1
ATOM 657 N N . GLY A 1 90 ? -0.126 -11.035 -11.421 1.00 94.56 90 GLY A N 1
ATOM 658 C CA . GLY A 1 90 ? 0.328 -11.978 -10.403 1.00 94.56 90 GLY A CA 1
ATOM 659 C C . GLY A 1 90 ? -0.313 -13.365 -10.563 1.00 94.56 90 GLY A C 1
ATOM 660 O O . GLY A 1 90 ? -1.374 -13.489 -11.185 1.00 94.56 90 GLY A O 1
ATOM 661 N N . PRO A 1 91 ? 0.310 -14.424 -10.018 1.00 92.38 91 PRO A N 1
ATOM 662 C CA . PRO A 1 91 ? -0.162 -15.799 -10.185 1.00 92.38 91 PRO A CA 1
ATOM 663 C C . PRO A 1 91 ? -1.513 -16.097 -9.513 1.00 92.38 91 PRO A C 1
ATOM 665 O O . PRO A 1 91 ? -2.142 -17.093 -9.866 1.00 92.38 91 PRO A O 1
ATOM 668 N N . PHE A 1 92 ? -1.962 -15.271 -8.563 1.00 91.31 92 PHE A N 1
ATOM 669 C CA . PHE A 1 92 ? -3.215 -15.469 -7.829 1.00 91.31 92 PHE A CA 1
ATOM 670 C C . PHE A 1 92 ? -4.229 -14.364 -8.109 1.00 91.31 92 PHE A C 1
ATOM 672 O O . PHE A 1 92 ? -5.374 -14.666 -8.439 1.00 91.31 92 PHE A O 1
ATOM 679 N N . THR A 1 93 ? -3.822 -13.094 -8.015 1.00 91.75 93 THR A N 1
ATOM 680 C CA . THR A 1 93 ? -4.725 -11.962 -8.292 1.00 91.75 93 THR A CA 1
ATOM 681 C C . THR A 1 93 ? -5.111 -11.895 -9.765 1.00 91.75 93 THR A C 1
ATOM 683 O O . THR A 1 93 ? -6.205 -11.438 -10.091 1.00 91.75 93 THR A O 1
ATOM 686 N N . ASN A 1 94 ? -4.230 -12.374 -10.654 1.00 95.69 94 ASN A N 1
ATOM 687 C CA . ASN A 1 94 ? -4.441 -12.449 -12.097 1.00 95.69 94 ASN A CA 1
ATOM 688 C C . ASN A 1 94 ? -4.924 -11.120 -12.712 1.00 95.69 94 ASN A C 1
ATOM 690 O O . ASN A 1 94 ? -5.699 -11.089 -13.670 1.00 95.69 94 ASN A O 1
ATOM 694 N N . GLN A 1 95 ? -4.448 -10.001 -12.160 1.00 96.75 95 GLN A N 1
ATOM 695 C CA . GLN A 1 95 ? -4.775 -8.660 -12.621 1.00 96.75 95 GLN A CA 1
ATOM 696 C C . GLN A 1 95 ? -3.499 -7.890 -12.961 1.00 96.75 95 GLN A C 1
ATOM 698 O O . GLN A 1 95 ? -2.646 -7.656 -12.111 1.00 96.75 95 GLN A O 1
ATOM 703 N N . GLY A 1 96 ? -3.375 -7.449 -14.214 1.00 98.38 96 GLY A N 1
ATOM 704 C CA . GLY A 1 96 ? -2.250 -6.611 -14.627 1.00 98.38 96 GLY A CA 1
ATOM 705 C C . GLY A 1 96 ? -2.229 -5.282 -13.866 1.00 98.38 96 GLY A C 1
ATOM 706 O O . GLY A 1 96 ? -3.256 -4.614 -13.733 1.00 98.38 96 GLY A O 1
ATOM 707 N N . GLY A 1 97 ? -1.051 -4.878 -13.393 1.00 98.62 97 GLY A N 1
ATOM 708 C CA . GLY A 1 97 ? -0.857 -3.620 -12.667 1.00 98.62 97 GLY A CA 1
ATOM 709 C C . GLY A 1 97 ? -1.200 -3.658 -11.174 1.00 98.62 97 GLY A C 1
ATOM 710 O O . GLY A 1 97 ? -1.146 -2.612 -10.523 1.00 98.62 97 GLY A O 1
ATOM 711 N N . LEU A 1 98 ? -1.545 -4.825 -10.626 1.00 98.75 98 LEU A N 1
ATOM 712 C CA . LEU A 1 98 ? -1.810 -5.040 -9.206 1.00 98.75 98 LEU A CA 1
ATOM 713 C C . LEU A 1 98 ? -1.119 -6.326 -8.748 1.00 98.75 98 LEU A C 1
ATOM 715 O O . LEU A 1 98 ? -1.131 -7.318 -9.467 1.00 98.75 98 LEU A O 1
ATOM 719 N N . LEU A 1 99 ? -0.526 -6.300 -7.556 1.00 98.75 99 LEU A N 1
ATOM 720 C CA . LEU A 1 99 ? -0.011 -7.494 -6.883 1.00 98.75 99 LEU A CA 1
ATOM 721 C C . LEU A 1 99 ? -0.441 -7.462 -5.419 1.00 98.75 99 LEU A C 1
ATOM 723 O O . LEU A 1 99 ? -0.257 -6.441 -4.755 1.00 98.75 99 LEU A O 1
ATOM 727 N N . ALA A 1 100 ? -0.987 -8.561 -4.904 1.00 98.69 100 ALA A N 1
ATOM 728 C CA . ALA A 1 100 ? -1.238 -8.701 -3.470 1.00 98.69 100 ALA A CA 1
ATOM 729 C C . ALA A 1 100 ? 0.085 -8.719 -2.686 1.00 98.69 100 ALA A C 1
ATOM 731 O O . ALA A 1 100 ? 1.131 -9.077 -3.234 1.00 98.69 100 ALA A O 1
ATOM 732 N N . TYR A 1 101 ? 0.063 -8.382 -1.392 1.00 98.88 101 TYR A N 1
ATOM 733 C CA . TYR A 1 101 ? 1.273 -8.388 -0.562 1.00 98.88 101 TYR A CA 1
ATOM 734 C C . TYR A 1 101 ? 1.990 -9.741 -0.606 1.00 98.88 101 TYR A C 1
ATOM 736 O O . TYR A 1 101 ? 3.209 -9.793 -0.767 1.00 98.88 101 TYR A O 1
ATOM 744 N N . TYR A 1 102 ? 1.227 -10.836 -0.553 1.00 97.94 102 TYR A N 1
ATOM 745 C CA . TYR A 1 102 ? 1.783 -12.185 -0.619 1.00 97.94 102 TYR A CA 1
ATOM 746 C C . TYR A 1 102 ? 2.422 -12.527 -1.980 1.00 97.94 102 TYR A C 1
ATOM 748 O O . TYR A 1 102 ? 3.335 -13.350 -2.038 1.00 97.94 102 TYR A O 1
ATOM 756 N N . GLU A 1 103 ? 2.000 -11.885 -3.077 1.00 97.94 103 GLU A N 1
ATOM 757 C CA . GLU A 1 103 ? 2.630 -12.032 -4.399 1.00 97.94 103 GLU A CA 1
ATOM 758 C C . GLU A 1 103 ? 3.943 -11.249 -4.480 1.00 97.94 103 GLU A C 1
ATOM 760 O O . GLU A 1 103 ? 4.888 -11.703 -5.121 1.00 97.94 103 GLU A O 1
ATOM 765 N N . VAL A 1 104 ? 4.028 -10.102 -3.797 1.00 98.69 104 VAL A N 1
ATOM 766 C CA . VAL A 1 104 ? 5.252 -9.291 -3.746 1.00 98.69 104 VAL A CA 1
ATOM 767 C C . VAL A 1 104 ? 6.290 -9.908 -2.807 1.00 98.69 104 VAL A C 1
ATOM 769 O O . VAL A 1 104 ? 7.438 -10.095 -3.202 1.00 98.69 104 VAL A O 1
ATOM 772 N N . CYS A 1 105 ? 5.910 -10.281 -1.582 1.00 97.62 105 CYS A N 1
ATOM 773 C CA . CYS A 1 105 ? 6.852 -10.796 -0.580 1.00 97.62 105 CYS A CA 1
ATOM 774 C C . CYS A 1 105 ? 7.475 -12.151 -0.972 1.00 97.62 105 CYS A C 1
ATOM 776 O O . CYS A 1 105 ? 8.549 -12.507 -0.489 1.00 97.62 105 CYS A O 1
ATOM 778 N N . SER A 1 106 ? 6.805 -12.914 -1.845 1.00 94.62 106 SER A N 1
ATOM 779 C CA . SER A 1 106 ? 7.282 -14.204 -2.354 1.00 94.62 106 SER A CA 1
ATOM 780 C C . SER A 1 106 ? 7.998 -14.094 -3.707 1.00 94.62 106 SER A C 1
ATOM 782 O O . SER A 1 106 ? 8.382 -15.112 -4.295 1.00 94.62 106 SER A O 1
ATOM 784 N N . TRP A 1 107 ? 8.231 -12.871 -4.198 1.00 96.88 107 TRP A N 1
ATOM 785 C CA . TRP A 1 107 ? 8.860 -12.617 -5.488 1.00 96.88 107 TRP A CA 1
ATOM 786 C C . TRP A 1 107 ? 10.369 -12.906 -5.460 1.00 96.88 107 TRP A C 1
ATOM 788 O O . TRP A 1 107 ? 11.216 -12.064 -5.157 1.00 96.88 107 TRP A O 1
ATOM 798 N N . LYS A 1 108 ? 10.723 -14.150 -5.792 1.00 94.44 108 LYS A N 1
ATOM 799 C CA . LYS A 1 108 ? 12.109 -14.633 -5.751 1.00 94.44 108 LYS A CA 1
ATOM 800 C C . LYS A 1 108 ? 13.020 -13.861 -6.706 1.00 94.44 108 LYS A C 1
ATOM 802 O O . LYS A 1 108 ? 12.801 -13.838 -7.916 1.00 94.44 108 LYS A O 1
ATOM 807 N N . GLY A 1 109 ? 14.107 -13.323 -6.157 1.00 95.25 109 GLY A N 1
ATOM 808 C CA . GLY A 1 109 ? 15.143 -12.624 -6.919 1.00 95.25 109 GLY A CA 1
ATOM 809 C C . GLY A 1 109 ? 14.770 -11.200 -7.333 1.00 95.25 109 GLY A C 1
ATOM 810 O O . GLY A 1 109 ? 15.486 -10.623 -8.149 1.00 95.25 109 GLY A O 1
ATOM 811 N N . ALA A 1 110 ? 13.670 -10.649 -6.812 1.00 97.50 110 ALA A N 1
ATOM 812 C CA . ALA A 1 110 ? 13.401 -9.224 -6.910 1.00 97.50 110 ALA A CA 1
ATOM 813 C C . ALA A 1 110 ? 14.365 -8.435 -6.015 1.00 97.50 110 ALA A C 1
ATOM 815 O O . ALA A 1 110 ? 14.761 -8.894 -4.941 1.00 97.50 110 ALA A O 1
ATOM 816 N N . ILE A 1 111 ? 14.748 -7.249 -6.476 1.00 98.38 111 ILE A N 1
ATOM 817 C CA . ILE A 1 111 ? 15.566 -6.304 -5.721 1.00 98.38 111 ILE A CA 1
ATOM 818 C C . ILE A 1 111 ? 14.621 -5.302 -5.070 1.00 98.38 111 ILE A C 1
ATOM 820 O O . ILE A 1 111 ? 13.875 -4.614 -5.767 1.00 98.38 111 ILE A O 1
ATOM 824 N N . GLU A 1 112 ? 14.659 -5.221 -3.743 1.00 98.31 112 GLU A N 1
ATOM 825 C CA . GLU A 1 112 ? 13.860 -4.278 -2.964 1.00 98.31 112 GLU A CA 1
ATOM 826 C C . GLU A 1 112 ? 14.672 -3.027 -2.609 1.00 98.31 112 GLU A C 1
ATOM 828 O O . GLU A 1 112 ? 15.838 -3.099 -2.213 1.00 98.31 112 GLU A O 1
ATOM 833 N N . HIS A 1 113 ? 14.037 -1.865 -2.722 1.00 98.44 113 HIS A N 1
ATOM 834 C CA . HIS A 1 113 ? 14.575 -0.571 -2.328 1.00 98.44 113 HIS A CA 1
ATOM 835 C C . HIS A 1 113 ? 13.544 0.210 -1.516 1.00 98.44 113 HIS A C 1
ATOM 837 O O . HIS A 1 113 ? 12.341 0.066 -1.703 1.00 98.44 113 HIS A O 1
ATOM 843 N N . ARG A 1 114 ? 14.011 1.123 -0.657 1.00 98.44 114 ARG A N 1
ATOM 844 C CA . ARG A 1 114 ? 13.144 2.083 0.042 1.00 98.44 114 ARG A CA 1
ATOM 845 C C . ARG A 1 114 ? 13.232 3.478 -0.551 1.00 98.44 114 ARG A C 1
ATOM 847 O O . ARG A 1 114 ? 14.319 4.043 -0.685 1.00 98.44 114 ARG A O 1
ATOM 854 N N . ILE A 1 115 ? 12.071 4.076 -0.799 1.00 98.00 115 ILE A N 1
ATOM 855 C CA . ILE A 1 115 ? 11.933 5.485 -1.161 1.00 98.00 115 ILE A CA 1
ATOM 856 C C . ILE A 1 115 ? 12.012 6.294 0.136 1.00 98.00 115 ILE A C 1
ATOM 858 O O . ILE A 1 115 ? 11.025 6.456 0.856 1.00 98.00 115 ILE A O 1
ATOM 862 N N . LYS A 1 116 ? 13.216 6.769 0.478 1.00 97.56 116 LYS A N 1
ATOM 863 C CA . LYS A 1 116 ? 13.502 7.396 1.784 1.00 97.56 116 LYS A CA 1
ATOM 864 C C . LYS A 1 116 ? 12.591 8.578 2.110 1.00 97.56 116 LYS A C 1
ATOM 866 O O . LYS A 1 116 ? 12.213 8.727 3.273 1.00 97.56 116 LYS A O 1
ATOM 871 N N . ASP A 1 117 ? 12.240 9.388 1.118 1.00 96.69 117 ASP A N 1
ATOM 872 C CA . ASP A 1 117 ? 11.355 10.543 1.304 1.00 96.69 117 ASP A CA 1
ATOM 873 C C . ASP A 1 117 ? 9.916 10.096 1.579 1.00 96.69 117 ASP A C 1
ATOM 875 O O . ASP A 1 117 ? 9.285 10.580 2.516 1.00 96.69 117 ASP A O 1
ATOM 879 N 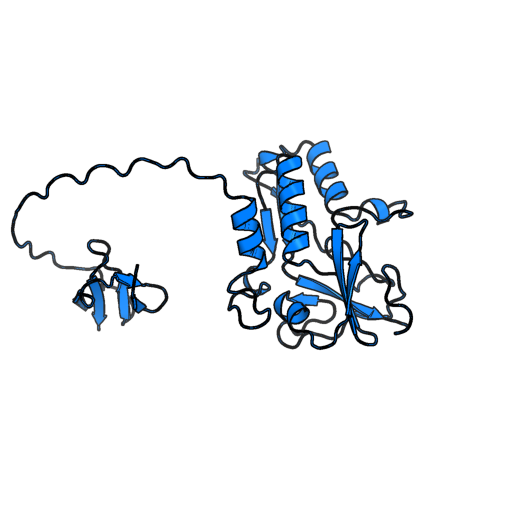N . GLN A 1 118 ? 9.435 9.100 0.829 1.00 98.38 118 GLN A N 1
ATOM 880 C CA . GLN A 1 118 ? 8.052 8.623 0.879 1.00 98.38 118 GLN A CA 1
ATOM 881 C C . GLN A 1 118 ? 7.783 7.572 1.977 1.00 98.38 118 GLN A C 1
ATOM 883 O O . GLN A 1 118 ? 6.622 7.267 2.239 1.00 98.38 118 GLN A O 1
ATOM 888 N N . LYS A 1 119 ? 8.825 7.042 2.640 1.00 98.69 119 LYS A N 1
ATOM 889 C CA . LYS A 1 119 ? 8.765 6.055 3.748 1.00 98.69 119 LYS A CA 1
ATOM 890 C C . LYS A 1 119 ? 8.138 4.703 3.390 1.00 98.69 119 LYS A C 1
ATOM 892 O O . LYS A 1 119 ? 7.516 4.058 4.233 1.00 98.69 119 LYS A O 1
ATOM 897 N N . VAL A 1 120 ? 8.321 4.275 2.149 1.00 98.88 120 VAL A N 1
ATOM 898 C CA . VAL A 1 120 ? 7.703 3.069 1.585 1.00 98.88 120 VAL A CA 1
ATOM 899 C C . VAL A 1 120 ? 8.684 2.322 0.675 1.00 98.88 120 VAL A C 1
ATOM 901 O O . VAL A 1 120 ? 9.612 2.953 0.146 1.00 98.88 120 VAL A O 1
ATOM 904 N N . PRO A 1 121 ? 8.538 0.996 0.522 1.00 98.81 121 PRO A N 1
ATOM 905 C CA . PRO A 1 121 ? 9.376 0.205 -0.366 1.00 98.81 121 PRO A CA 1
ATOM 906 C C . PRO A 1 121 ? 8.868 0.180 -1.815 1.00 98.81 121 PRO A C 1
ATOM 908 O O . PRO A 1 121 ? 7.719 0.470 -2.126 1.00 98.81 121 PRO A O 1
ATOM 911 N N . TYR A 1 122 ? 9.743 -0.216 -2.726 1.00 98.88 122 TYR A N 1
ATOM 912 C CA . TYR A 1 122 ? 9.377 -0.751 -4.030 1.00 98.88 122 TYR A CA 1
ATOM 913 C C . TYR A 1 122 ? 10.305 -1.918 -4.356 1.00 98.88 122 TYR A C 1
ATOM 915 O O . TYR A 1 122 ? 11.411 -2.008 -3.821 1.00 98.88 122 TYR A O 1
ATOM 923 N N . ALA A 1 123 ? 9.870 -2.806 -5.240 1.00 98.81 123 ALA A N 1
ATOM 924 C CA . ALA A 1 123 ? 10.680 -3.918 -5.714 1.00 98.81 123 ALA A CA 1
ATOM 925 C C . ALA A 1 123 ? 10.668 -3.987 -7.239 1.00 98.81 123 ALA A C 1
ATOM 927 O O . ALA A 1 123 ? 9.703 -3.573 -7.884 1.00 98.81 123 ALA A O 1
ATOM 928 N N . PHE A 1 124 ? 11.740 -4.515 -7.825 1.00 98.75 124 PHE A N 1
ATOM 929 C CA . PHE A 1 124 ? 11.810 -4.744 -9.263 1.00 98.75 124 PHE A CA 1
ATOM 930 C C . PHE A 1 124 ? 12.587 -6.011 -9.622 1.00 98.75 124 PHE A C 1
ATOM 932 O O . PHE A 1 124 ? 13.481 -6.450 -8.898 1.00 98.75 124 PHE A O 1
ATOM 939 N N . GLN A 1 125 ? 12.275 -6.576 -10.786 1.00 98.31 125 GLN A N 1
ATOM 940 C CA . GLN A 1 125 ? 13.039 -7.653 -11.409 1.00 98.31 125 GLN A CA 1
ATOM 941 C C . GLN A 1 125 ? 12.911 -7.553 -12.929 1.00 98.31 125 GLN A C 1
ATOM 943 O O . GLN A 1 125 ? 11.806 -7.544 -13.474 1.00 98.31 125 GLN A O 1
ATOM 948 N N . GLY A 1 126 ? 14.043 -7.482 -13.632 1.00 97.69 126 GLY A N 1
ATOM 949 C CA . GLY A 1 126 ? 14.039 -7.252 -15.075 1.00 97.69 126 GLY A CA 1
ATOM 950 C C . GLY A 1 126 ? 13.338 -5.934 -15.412 1.00 97.69 126 GLY A C 1
ATOM 951 O O . GLY A 1 126 ? 13.766 -4.876 -14.962 1.00 97.69 126 GLY A O 1
ATOM 952 N N . ASN A 1 127 ? 12.261 -5.998 -16.194 1.00 98.44 127 ASN A N 1
ATOM 953 C CA . ASN A 1 127 ? 11.441 -4.835 -16.534 1.00 98.44 127 ASN A CA 1
ATOM 954 C C . ASN A 1 127 ? 10.150 -4.727 -15.704 1.00 98.44 127 ASN A C 1
ATOM 956 O O . ASN A 1 127 ? 9.277 -3.949 -16.066 1.00 98.44 127 ASN A O 1
ATOM 960 N N . GLN A 1 128 ? 9.989 -5.505 -14.636 1.00 98.81 128 GLN A N 1
ATOM 961 C CA . GLN A 1 128 ? 8.818 -5.432 -13.762 1.00 98.81 128 GLN A CA 1
ATOM 962 C C . GLN A 1 128 ? 9.149 -4.613 -12.518 1.00 98.81 128 GLN A C 1
ATOM 964 O O . GLN A 1 128 ? 10.201 -4.816 -11.915 1.00 98.81 128 GLN A O 1
ATOM 969 N N . TRP A 1 129 ? 8.248 -3.715 -12.129 1.00 98.88 129 TRP A N 1
ATOM 970 C CA . TRP A 1 129 ? 8.400 -2.812 -10.986 1.00 98.88 129 TRP A CA 1
ATOM 971 C C . TRP A 1 129 ? 7.101 -2.777 -10.178 1.00 98.88 129 TRP A C 1
ATOM 973 O O . TRP A 1 129 ? 6.025 -2.730 -10.772 1.00 98.88 129 TRP A O 1
ATOM 983 N N . VAL A 1 130 ? 7.168 -2.779 -8.846 1.00 98.94 130 VAL A N 1
ATOM 984 C CA . VAL A 1 130 ? 5.996 -2.665 -7.962 1.00 98.94 130 VAL A CA 1
ATOM 985 C C . VAL A 1 130 ? 6.275 -1.741 -6.780 1.00 98.94 130 VAL A C 1
ATOM 987 O O . VAL A 1 130 ? 7.244 -1.932 -6.050 1.00 98.94 130 VAL A O 1
ATOM 990 N N . GLY A 1 131 ? 5.396 -0.762 -6.570 1.00 98.94 131 GLY A N 1
ATOM 991 C CA . GLY A 1 131 ? 5.355 0.059 -5.359 1.00 98.94 131 GLY A CA 1
ATOM 992 C C . GLY A 1 131 ? 4.288 -0.494 -4.424 1.00 98.94 131 GLY A C 1
ATOM 993 O O . GLY A 1 131 ? 3.122 -0.585 -4.821 1.00 98.94 131 GLY A O 1
ATOM 994 N N . PHE A 1 132 ? 4.678 -0.892 -3.218 1.00 98.94 132 PHE A N 1
ATOM 995 C CA . PHE A 1 132 ? 3.848 -1.652 -2.285 1.00 98.94 132 PHE A CA 1
ATOM 996 C C . PHE A 1 132 ? 4.119 -1.238 -0.838 1.00 98.94 132 PHE A C 1
ATOM 998 O O . PHE A 1 132 ? 5.094 -0.561 -0.540 1.00 98.94 132 PHE A O 1
ATOM 1005 N N . ASP A 1 133 ? 3.263 -1.671 0.077 1.00 98.94 133 ASP A N 1
ATOM 1006 C CA . ASP A 1 133 ? 3.499 -1.510 1.505 1.00 98.94 133 ASP A CA 1
ATOM 1007 C C . ASP A 1 133 ? 3.939 -2.834 2.149 1.00 98.94 133 ASP A C 1
ATOM 1009 O O . ASP A 1 133 ? 3.499 -3.920 1.778 1.00 98.94 133 ASP A O 1
ATOM 1013 N N . ASP A 1 134 ? 4.797 -2.719 3.154 1.00 98.88 134 ASP A N 1
ATOM 1014 C CA . ASP A 1 134 ? 5.367 -3.795 3.958 1.00 98.88 134 ASP A CA 1
ATOM 1015 C C . ASP A 1 134 ? 5.164 -3.538 5.463 1.00 98.88 134 ASP A C 1
ATOM 1017 O O . ASP A 1 134 ? 4.611 -2.519 5.886 1.00 98.88 134 ASP A O 1
ATOM 1021 N N . VAL A 1 135 ? 5.653 -4.452 6.306 1.00 98.75 135 VAL A N 1
ATOM 1022 C CA . VAL A 1 135 ? 5.504 -4.348 7.767 1.00 98.75 135 VAL A CA 1
ATOM 1023 C C . VAL A 1 135 ? 6.090 -3.039 8.318 1.00 98.75 135 VAL A C 1
ATOM 1025 O O . VAL A 1 135 ? 5.504 -2.434 9.218 1.00 98.75 135 VAL A O 1
ATOM 1028 N N . GLU A 1 136 ? 7.237 -2.576 7.815 1.00 98.75 136 GLU A N 1
ATOM 1029 C CA . GLU A 1 136 ? 7.881 -1.359 8.326 1.00 98.75 136 GLU A CA 1
ATOM 1030 C C . GLU A 1 136 ? 7.148 -0.080 7.874 1.00 98.75 136 GLU A C 1
ATOM 1032 O O . GLU A 1 136 ? 6.975 0.844 8.677 1.00 98.75 136 GLU A O 1
ATOM 1037 N N . SER A 1 137 ? 6.660 -0.007 6.633 1.00 98.88 137 SER A N 1
ATOM 1038 C CA . SER A 1 137 ? 5.844 1.128 6.171 1.00 98.88 137 SER A CA 1
ATOM 1039 C C . SER A 1 137 ? 4.476 1.165 6.857 1.00 98.88 137 SER A C 1
ATOM 1041 O O . SER A 1 137 ? 4.054 2.243 7.280 1.00 98.88 137 SER A O 1
ATOM 1043 N N . PHE A 1 138 ? 3.847 0.014 7.124 1.00 98.81 138 PHE A N 1
ATOM 1044 C CA . PHE A 1 138 ? 2.635 -0.068 7.950 1.00 98.81 138 PHE A CA 1
ATOM 1045 C C . PHE A 1 138 ? 2.865 0.480 9.363 1.00 98.81 138 PHE A C 1
ATOM 1047 O O . PHE A 1 138 ? 2.084 1.309 9.831 1.00 98.81 138 PHE A O 1
ATOM 1054 N N . LYS A 1 139 ? 3.966 0.103 10.029 1.00 98.75 139 LYS A N 1
ATOM 1055 C CA . LYS A 1 139 ? 4.342 0.666 11.343 1.00 98.75 139 LYS A CA 1
ATOM 1056 C C . LYS A 1 139 ? 4.610 2.169 11.286 1.00 98.75 139 LYS A C 1
ATOM 1058 O O . LYS A 1 139 ? 4.209 2.919 12.180 1.00 98.75 139 LYS A O 1
ATOM 1063 N N . THR A 1 140 ? 5.260 2.627 10.219 1.00 98.81 140 THR A N 1
ATOM 1064 C CA . THR A 1 140 ? 5.545 4.052 10.008 1.00 98.81 140 THR A CA 1
ATOM 1065 C C . THR A 1 140 ? 4.252 4.850 9.855 1.00 98.81 140 THR A C 1
ATOM 1067 O O . THR A 1 140 ? 4.057 5.862 10.530 1.00 98.81 140 THR A O 1
ATOM 1070 N N . LYS A 1 141 ? 3.316 4.362 9.036 1.00 98.88 141 LYS A N 1
ATOM 1071 C CA . LYS A 1 141 ? 2.001 4.982 8.848 1.00 98.88 141 LYS A CA 1
ATOM 1072 C C . LYS A 1 141 ? 1.122 4.877 10.104 1.00 98.88 141 LYS A C 1
ATOM 1074 O O . LYS A 1 141 ? 0.380 5.811 10.400 1.00 98.88 141 LYS A O 1
ATOM 1079 N N . ALA A 1 142 ? 1.252 3.811 10.896 1.00 98.56 142 ALA A N 1
ATOM 1080 C CA . ALA A 1 142 ? 0.618 3.699 12.214 1.00 98.56 142 ALA A CA 1
ATOM 1081 C C . ALA A 1 142 ? 1.156 4.738 13.212 1.00 98.56 142 ALA A C 1
ATOM 1083 O O . ALA A 1 142 ? 0.413 5.317 14.002 1.00 98.56 142 ALA A O 1
ATOM 1084 N N . SER A 1 143 ? 2.453 5.031 13.163 1.00 98.44 143 SER A N 1
ATOM 1085 C CA . SER A 1 143 ? 3.043 6.102 13.971 1.00 98.44 143 SER A CA 1
ATOM 1086 C C . SER A 1 143 ? 2.554 7.478 13.513 1.00 98.44 143 SER A C 1
ATOM 1088 O O . SER A 1 143 ? 2.184 8.312 14.339 1.00 98.44 143 SER A O 1
ATOM 1090 N N . TYR A 1 144 ? 2.470 7.693 12.198 1.00 98.75 144 TYR A N 1
ATOM 1091 C CA . TYR A 1 144 ? 1.911 8.908 11.606 1.00 98.75 144 TYR A CA 1
ATOM 1092 C C . TYR A 1 144 ? 0.451 9.147 12.018 1.00 98.75 144 TYR A C 1
ATOM 1094 O O . TYR A 1 144 ? 0.111 10.240 12.470 1.00 98.75 144 TYR A O 1
ATOM 1102 N N . LEU A 1 145 ? -0.419 8.136 11.910 1.00 97.75 145 LEU A N 1
ATOM 1103 C CA . LEU A 1 145 ? -1.838 8.299 12.241 1.00 97.75 145 LEU A CA 1
ATOM 1104 C C . LEU A 1 145 ? -2.038 8.594 13.737 1.00 97.75 145 LEU A C 1
ATOM 1106 O O . LEU A 1 145 ? -2.857 9.450 14.072 1.00 97.75 145 LEU A O 1
ATOM 1110 N N . LYS A 1 146 ? -1.230 7.979 14.621 1.00 97.94 146 LYS A N 1
ATOM 1111 C CA . LYS A 1 146 ? -1.181 8.312 16.056 1.00 97.94 146 LYS A CA 1
ATOM 1112 C C . LYS A 1 146 ? -0.761 9.767 16.273 1.00 97.94 146 LYS A C 1
ATOM 1114 O O . LYS A 1 146 ? -1.432 10.494 16.998 1.00 97.94 146 LYS A O 1
ATOM 1119 N N . GLN A 1 147 ? 0.300 10.220 15.600 1.00 98.06 147 GLN A N 1
ATOM 1120 C CA . GLN A 1 147 ? 0.784 11.605 15.688 1.00 98.06 147 GLN A CA 1
ATOM 1121 C C . GLN A 1 147 ? -0.271 12.628 15.237 1.00 98.06 147 GLN A C 1
ATOM 1123 O O . GLN A 1 147 ? -0.355 13.718 15.799 1.00 98.06 147 GLN A O 1
ATOM 1128 N N . LYS A 1 148 ? -1.081 12.291 14.229 1.00 98.06 148 LYS A N 1
ATOM 1129 C CA . LYS A 1 148 ? -2.160 13.150 13.720 1.00 98.06 148 LYS A CA 1
ATOM 1130 C C . LYS A 1 148 ? -3.466 13.039 14.517 1.00 98.06 148 LYS A C 1
ATOM 1132 O O . LYS A 1 148 ? -4.405 13.770 14.209 1.00 98.06 148 LYS A O 1
ATOM 1137 N N . GLY A 1 149 ? -3.543 12.152 15.513 1.00 97.81 149 GLY A N 1
ATOM 1138 C CA . GLY A 1 149 ? -4.757 11.923 16.300 1.00 97.81 149 GLY A CA 1
ATOM 1139 C C . GLY A 1 149 ? -5.920 11.370 15.472 1.00 97.81 149 GLY A C 1
ATOM 1140 O O . GLY A 1 149 ? -7.071 11.732 15.720 1.00 97.81 149 GLY A O 1
ATOM 1141 N N . LEU A 1 150 ? -5.623 10.555 14.453 1.00 98.62 150 LEU A N 1
ATOM 1142 C CA . LEU A 1 150 ? -6.648 9.946 13.603 1.00 98.62 150 LEU A CA 1
ATOM 1143 C C . LEU A 1 150 ? -7.436 8.867 14.361 1.00 98.62 150 LEU A C 1
ATOM 1145 O O . LEU A 1 150 ? -6.947 8.293 15.332 1.00 98.62 150 LEU A O 1
ATOM 1149 N N . GLY A 1 151 ? -8.649 8.565 13.895 1.00 97.81 151 GLY A N 1
ATOM 1150 C CA . GLY A 1 151 ? -9.565 7.626 14.556 1.00 97.81 151 GLY A CA 1
ATOM 1151 C C . GLY A 1 151 ? -9.181 6.147 14.449 1.00 97.81 151 GLY A C 1
ATOM 1152 O O . GLY A 1 151 ? -9.759 5.317 15.143 1.00 97.81 151 GLY A O 1
ATOM 1153 N N . GLY A 1 152 ? -8.231 5.797 13.580 1.00 98.00 152 GLY A N 1
ATOM 1154 C CA . GLY A 1 152 ? -7.761 4.425 13.392 1.00 98.00 152 GLY A CA 1
ATOM 1155 C C . GLY A 1 152 ? -7.237 4.168 11.983 1.00 98.00 152 GLY A C 1
ATOM 1156 O O . GLY A 1 152 ? -6.986 5.105 11.219 1.00 98.00 152 GLY A O 1
ATOM 1157 N N . ALA A 1 153 ? -7.103 2.888 11.635 1.00 98.50 153 ALA A N 1
ATOM 1158 C CA . ALA A 1 153 ? -6.733 2.432 10.299 1.00 98.50 153 ALA A CA 1
ATOM 1159 C C . ALA A 1 153 ? -7.830 1.545 9.688 1.00 98.50 153 ALA A C 1
ATOM 1161 O O . ALA A 1 153 ? -8.454 0.743 10.379 1.00 98.50 153 ALA A O 1
ATOM 1162 N N . MET A 1 154 ? -8.041 1.686 8.382 1.00 98.69 154 MET A N 1
ATOM 1163 C CA . MET A 1 154 ? -8.847 0.808 7.536 1.00 98.69 154 MET A CA 1
ATOM 1164 C C . MET A 1 154 ? -7.880 0.064 6.621 1.00 98.69 154 MET A C 1
ATOM 1166 O O . MET A 1 154 ? -6.890 0.644 6.185 1.00 98.69 154 MET A O 1
ATOM 1170 N N . VAL A 1 155 ? -8.140 -1.207 6.332 1.00 98.75 155 VAL A N 1
ATOM 1171 C CA . VAL A 1 155 ? -7.262 -2.010 5.477 1.00 98.75 155 VAL A CA 1
ATOM 1172 C C . VAL A 1 155 ? -8.023 -2.482 4.250 1.00 98.75 155 VAL A C 1
ATOM 1174 O O . VAL A 1 155 ? -9.109 -3.046 4.378 1.00 98.75 155 VAL A O 1
ATOM 1177 N N . TRP A 1 156 ? -7.427 -2.286 3.076 1.00 97.31 156 TRP A N 1
ATOM 1178 C CA . TRP A 1 156 ? -7.884 -2.881 1.825 1.00 97.31 156 TRP A CA 1
ATOM 1179 C C . TRP A 1 156 ? -6.804 -3.828 1.289 1.00 97.31 156 TRP A C 1
ATOM 1181 O O . TRP A 1 156 ? -5.776 -3.364 0.805 1.00 97.31 156 TRP A O 1
ATOM 1191 N N . ALA A 1 157 ? -6.958 -5.146 1.374 1.00 97.50 157 ALA A N 1
ATOM 1192 C CA . ALA A 1 157 ? -8.030 -5.906 2.024 1.00 97.50 157 ALA A CA 1
ATOM 1193 C C . ALA A 1 157 ? -7.470 -7.104 2.816 1.00 97.50 157 ALA A C 1
ATOM 1195 O O . ALA A 1 157 ? -6.269 -7.375 2.801 1.00 97.50 157 ALA A O 1
ATOM 1196 N N . LEU A 1 158 ? -8.336 -7.818 3.540 1.00 86.06 158 LEU A N 1
ATOM 1197 C CA . LEU A 1 158 ? -7.935 -8.976 4.353 1.00 86.06 158 LEU A CA 1
ATOM 1198 C C . LEU A 1 158 ? -7.273 -10.073 3.508 1.00 86.06 158 LEU A C 1
ATOM 1200 O O . LEU A 1 158 ? -6.252 -10.627 3.900 1.00 86.06 158 LEU A O 1
ATOM 1204 N N . ASP A 1 159 ? -7.853 -10.361 2.348 1.00 89.94 159 ASP A N 1
ATOM 1205 C CA . ASP A 1 159 ? -7.476 -11.445 1.440 1.00 89.94 159 ASP A CA 1
ATOM 1206 C C . ASP A 1 159 ? -6.195 -11.181 0.636 1.00 89.94 159 ASP A C 1
ATOM 1208 O O . ASP A 1 159 ? -5.687 -12.109 0.014 1.00 89.94 159 ASP A O 1
ATOM 1212 N N . MET A 1 160 ? -5.655 -9.957 0.669 1.00 96.31 160 MET A N 1
ATOM 1213 C CA . MET A 1 160 ? -4.401 -9.595 -0.008 1.00 96.31 160 MET A CA 1
ATOM 1214 C C . MET A 1 160 ? -3.195 -9.480 0.935 1.00 96.31 160 MET A C 1
ATOM 1216 O O . MET A 1 160 ? -2.062 -9.405 0.462 1.00 96.31 160 MET A O 1
ATOM 1220 N N . ASP A 1 161 ? -3.409 -9.532 2.254 1.00 98.06 161 ASP A N 1
ATOM 1221 C CA . ASP A 1 161 ? -2.330 -9.808 3.214 1.00 98.06 161 ASP A CA 1
ATOM 1222 C C . ASP A 1 161 ? -1.919 -11.293 3.126 1.00 98.06 161 ASP A C 1
ATOM 1224 O O . ASP A 1 161 ? -2.635 -12.103 2.538 1.00 98.06 161 ASP A O 1
ATOM 1228 N N . ASP A 1 162 ? -0.809 -11.705 3.744 1.00 93.94 162 ASP A N 1
ATOM 1229 C CA . ASP A 1 162 ? -0.476 -13.137 3.872 1.00 93.94 162 ASP A CA 1
ATOM 1230 C C . ASP A 1 162 ? -1.349 -13.796 4.955 1.00 93.94 162 ASP A C 1
ATOM 1232 O O . ASP A 1 162 ? -0.905 -14.168 6.045 1.00 93.94 162 ASP A O 1
ATOM 1236 N N . PHE A 1 163 ? -2.649 -13.877 4.670 1.00 86.19 163 PHE A N 1
ATOM 1237 C CA . PHE A 1 163 ? -3.695 -14.291 5.602 1.00 86.19 163 PHE A CA 1
ATOM 1238 C C . PHE A 1 163 ? -3.496 -15.718 6.125 1.00 86.19 163 PHE A C 1
ATOM 1240 O O . PHE A 1 163 ? -3.864 -16.013 7.264 1.00 86.19 163 PHE A O 1
ATOM 1247 N N . ALA A 1 164 ? -2.893 -16.589 5.311 1.00 82.12 164 ALA A N 1
ATOM 1248 C CA . ALA A 1 164 ? -2.593 -17.979 5.646 1.00 82.12 164 ALA A CA 1
ATOM 1249 C C . ALA A 1 164 ? -1.130 -18.212 6.066 1.00 82.12 164 ALA A C 1
ATOM 1251 O O . ALA A 1 164 ? -0.802 -19.297 6.544 1.00 82.12 164 ALA A O 1
ATOM 1252 N N . GLY A 1 165 ? -0.264 -17.197 5.965 1.00 84.12 165 GLY A N 1
ATOM 1253 C CA . GLY A 1 165 ? 1.133 -17.266 6.397 1.00 84.12 165 GLY A CA 1
ATOM 1254 C C . GLY A 1 165 ? 2.002 -18.187 5.537 1.00 84.12 165 GLY A C 1
ATOM 1255 O O . GLY A 1 165 ? 2.975 -18.744 6.045 1.00 84.12 165 GLY A O 1
ATOM 1256 N N . PHE A 1 166 ? 1.633 -18.402 4.273 1.00 88.62 166 PHE A N 1
ATOM 1257 C CA . PHE A 1 166 ? 2.290 -19.366 3.383 1.00 88.62 166 PHE A CA 1
ATOM 1258 C C . PHE A 1 166 ? 3.394 -18.753 2.521 1.00 88.62 166 PHE A C 1
ATOM 1260 O O . PHE A 1 166 ? 4.202 -19.494 1.961 1.00 88.62 166 PHE A O 1
ATOM 1267 N N . PHE A 1 167 ? 3.435 -17.425 2.395 1.00 90.00 167 PHE A N 1
ATOM 1268 C CA . PHE A 1 167 ? 4.234 -16.760 1.367 1.00 90.00 167 PHE A CA 1
ATOM 1269 C C . PHE A 1 167 ? 5.414 -15.983 1.943 1.00 90.00 167 PHE A C 1
ATOM 1271 O O . PHE A 1 167 ? 6.534 -16.112 1.451 1.00 90.00 167 PHE A O 1
ATOM 1278 N N . CYS A 1 168 ? 5.182 -15.194 2.994 1.00 92.69 168 CYS A N 1
ATOM 1279 C CA . CYS A 1 168 ? 6.137 -14.181 3.439 1.00 92.69 168 CYS A CA 1
ATOM 1280 C C . CYS A 1 168 ? 7.063 -14.651 4.568 1.00 92.69 168 CYS A C 1
ATOM 1282 O O . CYS A 1 168 ? 7.997 -13.938 4.923 1.00 92.69 168 CYS A O 1
ATOM 1284 N N . ASN A 1 169 ? 6.813 -15.823 5.168 1.00 93.56 169 ASN A N 1
ATOM 1285 C CA . ASN A 1 169 ? 7.491 -16.297 6.388 1.00 93.56 169 ASN A CA 1
ATOM 1286 C C . ASN A 1 169 ? 7.383 -15.318 7.578 1.00 93.56 169 ASN A C 1
ATOM 1288 O O . ASN A 1 169 ? 8.273 -15.239 8.423 1.00 93.56 169 ASN A O 1
ATOM 1292 N N . GLN A 1 170 ? 6.279 -14.571 7.655 1.00 92.88 170 GLN A N 1
ATOM 1293 C CA . GLN A 1 170 ? 6.013 -13.576 8.706 1.00 92.88 170 GLN A CA 1
ATOM 1294 C C . GLN A 1 170 ? 4.810 -13.953 9.597 1.00 92.88 170 GLN A C 1
ATOM 1296 O O . GLN A 1 170 ? 4.405 -13.181 10.469 1.00 92.88 170 GLN A O 1
ATOM 1301 N N . GLY A 1 171 ? 4.261 -15.159 9.411 1.00 89.88 171 GLY A N 1
ATOM 1302 C CA . GLY A 1 171 ? 3.064 -15.651 10.095 1.00 89.88 171 GLY A CA 1
ATOM 1303 C C . GLY A 1 171 ? 1.760 -15.155 9.461 1.00 89.88 171 GLY A C 1
ATOM 1304 O O . GLY A 1 171 ? 1.773 -14.527 8.413 1.00 89.88 171 GLY A O 1
ATOM 1305 N N . LEU A 1 172 ? 0.624 -15.459 10.100 1.00 91.31 172 LEU A N 1
ATOM 1306 C CA . LEU A 1 172 ? -0.711 -15.084 9.607 1.00 91.31 172 LEU A CA 1
ATOM 1307 C C . LEU A 1 172 ? -0.944 -13.573 9.710 1.00 91.31 172 LEU A C 1
ATOM 1309 O O . LEU A 1 172 ? -0.793 -13.037 10.816 1.00 91.31 172 LEU A O 1
ATOM 1313 N N . TYR A 1 173 ? -1.432 -12.953 8.633 1.00 95.12 173 TYR A N 1
ATOM 1314 C CA . TYR A 1 173 ? -1.805 -11.534 8.555 1.00 95.12 173 TYR A CA 1
ATOM 1315 C C . TYR A 1 173 ? -0.689 -10.583 9.027 1.00 95.12 173 TYR A C 1
ATOM 1317 O O . TYR A 1 173 ? -0.884 -9.831 9.992 1.00 95.12 173 TYR A O 1
ATOM 1325 N N . PRO A 1 174 ? 0.519 -10.652 8.443 1.00 97.94 174 PRO A N 1
ATOM 1326 C CA . PRO A 1 174 ? 1.675 -9.920 8.948 1.00 97.94 174 PRO A CA 1
ATOM 1327 C C . PRO A 1 174 ? 1.474 -8.403 8.941 1.00 97.94 174 PRO A C 1
ATOM 1329 O O . PRO A 1 174 ? 1.840 -7.742 9.919 1.00 97.94 174 PRO A O 1
ATOM 1332 N N . LEU A 1 175 ? 0.852 -7.847 7.899 1.00 98.44 175 LEU A N 1
ATOM 1333 C CA . LEU A 1 175 ? 0.608 -6.410 7.807 1.00 98.44 175 LEU A CA 1
ATOM 1334 C C . LEU A 1 175 ? -0.476 -5.972 8.796 1.00 98.44 175 LEU A C 1
ATOM 1336 O O . LEU A 1 175 ? -0.283 -5.048 9.591 1.00 98.44 175 LEU A O 1
ATOM 1340 N N . ILE A 1 176 ? -1.607 -6.675 8.818 1.00 97.88 176 ILE A N 1
ATOM 1341 C CA . ILE A 1 176 ? -2.748 -6.294 9.659 1.00 97.88 176 ILE A CA 1
ATOM 1342 C C . ILE A 1 176 ? -2.432 -6.486 11.146 1.00 97.88 176 ILE A C 1
ATOM 1344 O O . ILE A 1 176 ? -2.788 -5.637 11.966 1.00 97.88 176 ILE A O 1
ATOM 1348 N N . LYS A 1 177 ? -1.689 -7.535 11.519 1.00 95.81 177 LYS A N 1
ATOM 1349 C CA . LYS A 1 177 ? -1.216 -7.702 12.903 1.00 95.81 177 LYS A CA 1
ATOM 1350 C C . LYS A 1 177 ? -0.183 -6.662 13.301 1.00 95.81 177 LYS A C 1
ATOM 1352 O O . LYS A 1 177 ? -0.140 -6.295 14.475 1.00 95.81 177 LYS A O 1
ATOM 1357 N N . ALA A 1 178 ? 0.646 -6.184 12.372 1.00 97.38 178 ALA A N 1
ATOM 1358 C CA . ALA A 1 178 ? 1.530 -5.061 12.660 1.00 97.38 178 ALA A CA 1
ATOM 1359 C C . ALA A 1 178 ? 0.709 -3.816 13.025 1.00 97.38 178 ALA A C 1
ATOM 1361 O O . ALA A 1 178 ? 0.985 -3.201 14.050 1.00 97.38 178 ALA A O 1
ATOM 1362 N N . LEU A 1 179 ? -0.356 -3.511 12.273 1.00 96.25 179 LEU A N 1
ATOM 1363 C CA . LEU A 1 179 ? -1.265 -2.412 12.615 1.00 96.25 179 LEU A CA 1
ATOM 1364 C C . LEU A 1 179 ? -1.958 -2.611 13.955 1.00 96.25 179 LEU A C 1
ATOM 1366 O O . LEU A 1 179 ? -1.969 -1.691 14.766 1.00 96.25 179 LEU A O 1
ATOM 1370 N N . GLN A 1 180 ? -2.504 -3.802 14.204 1.00 95.38 180 GLN A N 1
ATOM 1371 C CA . GLN A 1 180 ? -3.158 -4.109 15.473 1.00 95.38 180 GLN A CA 1
ATOM 1372 C C . GLN A 1 180 ? -2.216 -3.826 16.649 1.00 95.38 180 GLN A C 1
ATOM 1374 O O . GLN A 1 180 ? -2.579 -3.083 17.551 1.00 95.38 180 GLN A O 1
ATOM 1379 N N . ARG A 1 181 ? -0.982 -4.342 16.606 1.00 95.31 181 ARG A N 1
ATOM 1380 C CA . ARG A 1 181 ? 0.018 -4.142 17.670 1.00 95.31 181 ARG A CA 1
ATOM 1381 C C . ARG A 1 181 ? 0.384 -2.675 17.876 1.00 95.31 181 ARG A C 1
ATOM 1383 O O . ARG A 1 181 ? 0.575 -2.258 19.010 1.00 95.31 181 ARG A O 1
ATOM 1390 N N . GLU A 1 182 ? 0.488 -1.903 16.797 1.00 95.69 182 GLU A N 1
ATOM 1391 C CA . GLU A 1 182 ? 0.841 -0.482 16.871 1.00 95.69 182 GLU A CA 1
ATOM 1392 C C . GLU A 1 182 ? -0.300 0.407 17.377 1.00 95.69 182 GLU A C 1
ATOM 1394 O O . GLU A 1 182 ? -0.035 1.493 17.900 1.00 95.69 182 GLU A O 1
ATOM 1399 N N . LEU A 1 183 ? -1.552 -0.015 17.183 1.00 93.12 183 LEU A N 1
ATOM 1400 C CA . LEU A 1 183 ? -2.750 0.756 17.524 1.00 93.12 183 LEU A CA 1
ATOM 1401 C C . LEU A 1 183 ? -3.421 0.297 18.820 1.00 93.12 183 LEU A C 1
ATOM 1403 O O . LEU A 1 183 ? -4.218 1.047 19.381 1.00 93.12 183 LEU A O 1
ATOM 1407 N N . SER A 1 184 ? -3.098 -0.896 19.316 1.00 86.62 184 SER A N 1
ATOM 1408 C CA . SER A 1 184 ? -3.517 -1.342 20.638 1.00 86.62 184 SER A CA 1
ATOM 1409 C C . SER A 1 184 ? -2.929 -0.430 21.714 1.00 86.62 184 SER A C 1
ATOM 1411 O O . SER A 1 184 ? -1.715 -0.266 21.830 1.00 86.62 184 SER A O 1
ATOM 1413 N N . THR A 1 185 ? -3.794 0.142 22.547 1.00 66.62 185 THR A N 1
ATOM 1414 C CA . THR A 1 185 ? -3.387 0.654 23.856 1.00 66.62 185 THR A CA 1
ATOM 1415 C C . THR A 1 185 ? -3.117 -0.529 24.786 1.00 66.62 185 THR A C 1
ATOM 1417 O O . THR A 1 185 ? -3.834 -1.528 24.683 1.00 66.62 185 THR A O 1
ATOM 1420 N N . PRO A 1 186 ? -2.146 -0.448 25.713 1.00 56.75 186 PRO A N 1
ATOM 1421 C CA . PRO A 1 186 ? -2.085 -1.397 26.816 1.00 56.75 186 PRO A CA 1
ATOM 1422 C C . PRO A 1 186 ? -3.440 -1.365 27.528 1.00 56.75 186 PRO A C 1
ATOM 1424 O O . PRO A 1 186 ? -3.866 -0.297 27.976 1.00 56.75 186 PRO A O 1
ATOM 1427 N N . GLU A 1 187 ? -4.146 -2.493 27.584 1.00 49.41 187 GLU A N 1
ATOM 1428 C CA . GLU A 1 187 ? -5.282 -2.604 28.494 1.00 49.41 187 GLU A CA 1
ATOM 1429 C C . GLU A 1 187 ? -4.745 -2.380 29.915 1.00 49.41 187 GLU A C 1
ATOM 1431 O O . GLU A 1 187 ? -3.748 -3.008 30.287 1.00 49.41 187 GLU A O 1
ATOM 1436 N N . PRO A 1 188 ? -5.343 -1.490 30.727 1.00 46.34 188 PRO A N 1
ATOM 1437 C CA . PRO A 1 188 ? -5.107 -1.555 32.158 1.00 46.34 188 PRO A CA 1
ATOM 1438 C C . PRO A 1 188 ? -5.532 -2.952 32.613 1.00 46.34 188 PRO A C 1
ATOM 1440 O O . PRO A 1 188 ? -6.641 -3.379 32.294 1.00 46.34 188 PRO A O 1
ATOM 1443 N N . GLU A 1 189 ? -4.649 -3.667 33.315 1.00 40.28 189 GLU A N 1
ATOM 1444 C CA . GLU A 1 189 ? -4.961 -4.968 33.907 1.00 40.28 189 GLU A CA 1
ATOM 1445 C C . GLU A 1 189 ? -6.241 -4.834 34.739 1.00 40.28 189 GLU A C 1
ATOM 1447 O O . GLU A 1 189 ? -6.234 -4.288 35.844 1.00 40.28 189 GLU A O 1
ATOM 1452 N N . VAL A 1 190 ? -7.371 -5.286 34.195 1.00 44.62 190 VAL A N 1
ATOM 1453 C CA . VAL A 1 190 ? -8.606 -5.388 34.964 1.00 44.62 190 VAL A CA 1
ATOM 1454 C C . VAL A 1 190 ? -8.374 -6.523 35.959 1.00 44.62 190 VAL A C 1
ATOM 1456 O O . VAL A 1 190 ? -8.126 -7.651 35.524 1.00 44.62 190 VAL A O 1
ATOM 1459 N N . PRO A 1 191 ? -8.431 -6.281 37.283 1.00 41.25 191 PRO A N 1
ATOM 1460 C CA . PRO A 1 191 ? -8.267 -7.347 38.255 1.00 41.25 191 PRO A CA 1
ATOM 1461 C C . PRO A 1 191 ? -9.335 -8.406 37.997 1.00 41.25 191 PRO A C 1
ATOM 1463 O O . PRO A 1 191 ? -10.530 -8.108 38.029 1.00 41.25 191 PRO A O 1
ATOM 1466 N N . THR A 1 192 ? -8.908 -9.642 37.740 1.00 41.53 192 THR A N 1
ATOM 1467 C CA . THR A 1 192 ? -9.794 -10.806 37.646 1.00 41.53 192 THR A CA 1
ATOM 1468 C C . THR A 1 192 ? -10.773 -10.802 38.825 1.00 41.53 192 THR A C 1
ATOM 1470 O O . THR A 1 192 ? -10.320 -10.852 39.976 1.00 41.53 192 THR A O 1
ATOM 1473 N N . PRO A 1 193 ? -12.099 -10.760 38.593 1.00 46.34 193 PRO A N 1
ATOM 1474 C CA . PRO A 1 193 ? -13.062 -10.916 39.669 1.00 46.34 193 PRO A CA 1
ATOM 1475 C C . PRO A 1 193 ? -12.838 -12.274 40.332 1.00 46.34 193 PRO A C 1
ATOM 1477 O O . PRO A 1 193 ? -12.742 -13.300 39.652 1.00 46.34 193 PRO A O 1
ATOM 1480 N N . ARG A 1 194 ? -12.747 -12.297 41.666 1.00 44.47 194 ARG A N 1
ATOM 1481 C CA . ARG A 1 194 ? -12.714 -13.555 42.419 1.00 44.47 194 ARG A CA 1
ATOM 1482 C C . ARG A 1 194 ? -13.961 -14.363 42.069 1.00 44.47 194 ARG A C 1
ATOM 1484 O O . ARG A 1 194 ? -15.079 -13.885 42.240 1.00 44.47 194 ARG A O 1
ATOM 1491 N N . ARG A 1 195 ? -13.737 -15.586 41.588 1.00 43.16 195 ARG A N 1
ATOM 1492 C CA . ARG A 1 195 ? -14.767 -16.582 41.283 1.00 43.16 195 ARG A CA 1
ATOM 1493 C C . ARG A 1 195 ? -15.659 -16.781 42.521 1.00 43.16 195 ARG A C 1
ATOM 1495 O O . ARG A 1 195 ? -15.125 -17.170 43.561 1.00 43.16 195 ARG A O 1
ATOM 1502 N N . PRO A 1 196 ? -16.976 -16.517 42.455 1.00 44.78 196 PRO A N 1
ATOM 1503 C CA . PRO A 1 196 ? -17.888 -16.919 43.516 1.00 44.78 196 PRO A CA 1
ATOM 1504 C C . PRO A 1 196 ? -17.887 -18.444 43.635 1.00 44.78 196 PRO A C 1
ATOM 1506 O O . PRO A 1 196 ? -17.861 -19.150 42.626 1.00 44.78 196 PRO A O 1
ATOM 1509 N N . SER A 1 197 ? -17.892 -18.937 44.870 1.00 43.25 197 SER A N 1
ATOM 1510 C CA . SER A 1 197 ? -18.072 -20.350 45.188 1.00 43.25 197 SER A CA 1
ATOM 1511 C C . SER A 1 197 ? -19.392 -20.864 44.610 1.00 43.25 197 SER A C 1
ATOM 1513 O O . SER A 1 197 ? -20.445 -20.254 44.791 1.00 43.25 197 SER A O 1
ATOM 1515 N N . GLU A 1 198 ? -19.289 -21.984 43.910 1.00 41.28 198 GLU A N 1
ATOM 1516 C CA . GLU A 1 198 ? -20.350 -22.705 43.214 1.00 41.28 198 GLU A CA 1
ATOM 1517 C C . GLU A 1 198 ? -21.444 -23.177 44.196 1.00 41.28 198 GLU A C 1
ATOM 1519 O O . GLU A 1 198 ? -21.113 -23.781 45.220 1.00 41.28 198 GLU A O 1
ATOM 1524 N N . PRO A 1 199 ? -22.742 -22.928 43.937 1.00 38.72 199 PRO A N 1
ATOM 1525 C CA . PRO A 1 199 ? -23.806 -23.618 44.645 1.00 38.72 199 PRO A CA 1
ATOM 1526 C C . PRO A 1 199 ? -24.057 -24.987 44.003 1.00 38.72 199 PRO A C 1
ATOM 1528 O O . PRO A 1 199 ? -24.385 -25.086 42.822 1.00 38.72 199 PRO A O 1
ATOM 1531 N N . GLU A 1 200 ? -23.970 -26.045 44.808 1.00 46.88 200 GLU A N 1
ATOM 1532 C CA . GLU A 1 200 ? -24.484 -27.369 44.460 1.00 46.88 200 GLU A CA 1
ATOM 1533 C C . GLU A 1 200 ? -26.001 -27.317 44.206 1.00 46.88 200 GLU A C 1
ATOM 1535 O O . GLU A 1 200 ? -26.775 -27.031 45.133 1.00 46.88 200 GLU A O 1
ATOM 1540 N N . ARG A 1 201 ? -26.449 -27.685 42.992 1.00 38.59 201 ARG A N 1
ATOM 1541 C CA . ARG A 1 201 ? -27.717 -28.422 42.815 1.00 38.59 201 ARG A CA 1
ATOM 1542 C C . ARG A 1 201 ? -27.957 -28.993 41.408 1.00 38.59 201 ARG A C 1
ATOM 1544 O O . ARG A 1 201 ? -28.175 -28.240 40.473 1.00 38.59 201 ARG A O 1
ATOM 1551 N N . GLY A 1 202 ? -28.068 -30.326 41.357 1.00 33.03 202 GLY A N 1
ATOM 1552 C CA . GLY A 1 202 ? -29.174 -31.083 40.737 1.00 33.03 202 GLY A CA 1
ATOM 1553 C C . GLY A 1 202 ? -29.259 -31.192 39.199 1.00 33.03 202 GLY A C 1
ATOM 1554 O O . GLY A 1 202 ? -29.059 -30.208 38.501 1.00 33.03 202 GLY A O 1
ATOM 1555 N N . PRO A 1 203 ? -29.632 -32.366 38.644 1.00 37.88 203 PRO A N 1
ATOM 1556 C CA . PRO A 1 203 ? -29.769 -32.551 37.204 1.00 37.88 203 PRO A CA 1
ATOM 1557 C C . PRO A 1 203 ? -31.107 -31.977 36.715 1.00 37.88 203 PRO A C 1
ATOM 1559 O O . PRO A 1 203 ? -32.171 -32.482 37.078 1.00 37.88 203 PRO A O 1
ATOM 1562 N N . SER A 1 204 ? -31.074 -30.949 35.866 1.00 36.22 204 SER A N 1
ATOM 1563 C CA . SER A 1 204 ? -32.229 -30.533 35.068 1.00 36.22 204 SER A CA 1
ATOM 1564 C C . SER A 1 204 ? -32.096 -31.074 33.643 1.00 36.22 204 SER A C 1
ATOM 1566 O O . SER A 1 204 ? -31.175 -30.752 32.897 1.00 36.22 204 SER A O 1
ATOM 1568 N N . LEU A 1 205 ? -33.043 -31.935 33.273 1.00 37.66 205 LEU A N 1
ATOM 1569 C CA . LEU A 1 205 ? -33.329 -32.326 31.896 1.00 37.66 205 LEU A CA 1
ATOM 1570 C C . LEU A 1 205 ? -33.919 -31.114 31.154 1.00 37.66 205 LEU A C 1
ATOM 1572 O O . LEU A 1 205 ? -35.136 -30.959 31.098 1.00 37.66 205 LEU A O 1
ATOM 1576 N N . GLU A 1 206 ? -33.078 -30.238 30.605 1.00 42.88 206 GLU A N 1
ATOM 1577 C CA . GLU A 1 206 ? -33.522 -29.266 29.600 1.00 42.88 206 GLU A CA 1
ATOM 1578 C C . GLU A 1 206 ? -33.521 -29.935 28.218 1.00 42.88 206 GLU A C 1
ATOM 1580 O O . GLU A 1 206 ? -32.533 -30.525 27.783 1.00 42.88 206 GLU A O 1
ATOM 1585 N N . GLN A 1 207 ? -34.664 -29.884 27.531 1.00 51.50 207 GLN A N 1
ATOM 1586 C CA . GLN A 1 207 ? -34.806 -30.300 26.136 1.00 51.50 207 GLN A CA 1
ATOM 1587 C C . GLN A 1 207 ? -33.969 -29.368 25.248 1.00 51.50 207 GLN A C 1
ATOM 1589 O O . GLN A 1 207 ? -34.430 -28.307 24.834 1.00 51.50 207 GLN A O 1
ATOM 1594 N N . ASP A 1 208 ? -32.722 -29.754 24.988 1.00 60.75 208 ASP A N 1
ATOM 1595 C CA . ASP A 1 208 ? -31.748 -28.900 24.311 1.00 60.75 208 ASP A CA 1
ATOM 1596 C C . ASP A 1 208 ? -32.051 -28.758 22.807 1.00 60.75 208 ASP A C 1
ATOM 1598 O O . ASP A 1 208 ? -31.789 -29.644 21.989 1.00 60.75 208 ASP A O 1
ATOM 1602 N N . THR A 1 209 ? -32.595 -27.601 22.425 1.00 80.06 209 THR A N 1
ATOM 1603 C CA . THR A 1 209 ? -32.882 -27.204 21.034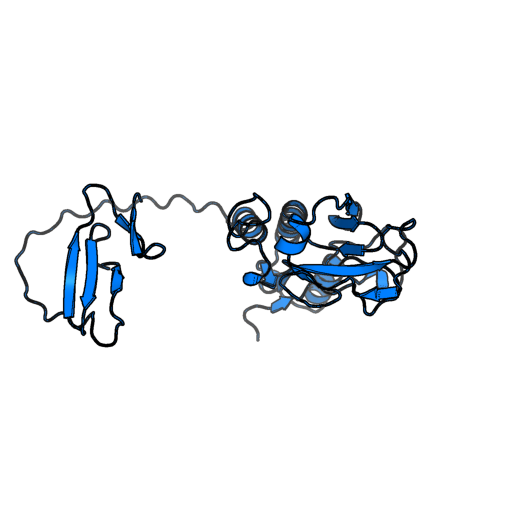 1.00 80.06 209 THR A CA 1
ATOM 1604 C C . THR A 1 209 ? -31.646 -26.703 20.283 1.00 80.06 209 THR A C 1
ATOM 1606 O O . THR A 1 209 ? -31.742 -26.355 19.108 1.00 80.06 209 THR A O 1
ATOM 1609 N N . PHE A 1 210 ? -30.466 -26.696 20.913 1.00 85.38 210 PHE A N 1
ATOM 1610 C CA . PHE A 1 210 ? -29.237 -26.113 20.364 1.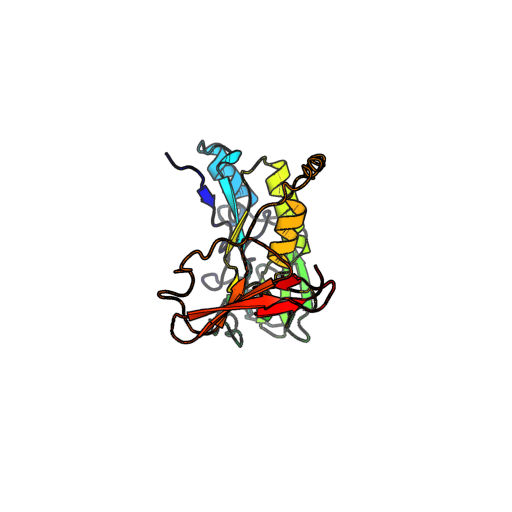00 85.38 210 PHE A CA 1
ATOM 1611 C C . PHE A 1 210 ? -28.890 -26.601 18.949 1.00 85.38 210 PHE A C 1
ATOM 1613 O O . PHE A 1 210 ? -28.434 -25.815 18.121 1.00 85.38 210 PHE A O 1
ATOM 1620 N N . CYS A 1 211 ? -29.097 -27.888 18.658 1.00 87.62 211 CYS A N 1
ATOM 1621 C CA . CYS A 1 211 ? -28.763 -28.468 17.356 1.00 87.62 211 CYS A CA 1
ATOM 1622 C C . CYS A 1 211 ? -29.858 -28.301 16.287 1.00 87.62 211 CYS A C 1
ATOM 1624 O O . CYS A 1 211 ? -29.646 -28.709 15.144 1.00 87.62 211 CYS A O 1
ATOM 1626 N N . GLN A 1 212 ? -31.006 -27.689 16.601 1.00 88.38 212 GLN A N 1
ATOM 1627 C CA . GLN A 1 212 ? -32.047 -27.423 15.606 1.00 88.38 212 GLN A CA 1
ATOM 1628 C C . GLN A 1 212 ? -31.560 -26.391 14.577 1.00 88.38 212 GLN A C 1
ATOM 1630 O O . GLN A 1 212 ? -31.098 -25.307 14.925 1.00 88.38 212 GLN A O 1
ATOM 1635 N N . GLY A 1 213 ? -31.628 -26.746 13.289 1.00 85.50 213 GLY A N 1
ATOM 1636 C CA . GLY A 1 213 ? -31.191 -25.890 12.178 1.00 85.50 213 GLY A CA 1
ATOM 1637 C C . GLY A 1 213 ? -29.671 -25.770 11.999 1.00 85.50 213 GLY A C 1
ATOM 1638 O O . GLY A 1 213 ? -29.222 -25.077 11.088 1.00 85.50 21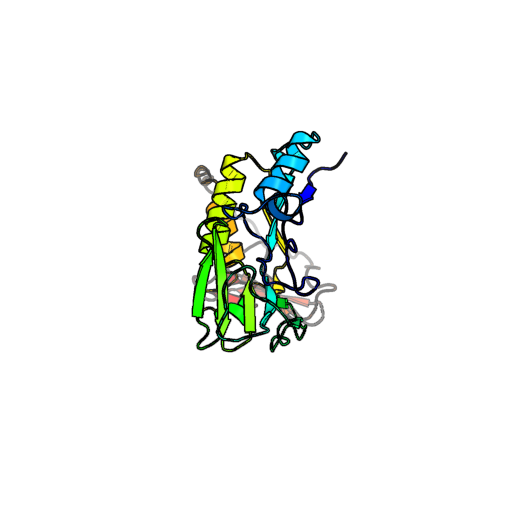3 GLY A O 1
ATOM 1639 N N . LYS A 1 214 ? -28.865 -26.442 12.831 1.00 89.88 214 LYS A N 1
ATOM 1640 C CA . LYS A 1 214 ? -27.407 -26.501 12.664 1.00 89.88 214 LYS A CA 1
ATOM 1641 C C . LYS A 1 214 ? -27.012 -27.653 11.739 1.00 89.88 214 LYS A C 1
ATOM 1643 O O . LYS A 1 214 ? -27.645 -28.707 11.733 1.00 89.88 214 LYS A O 1
ATOM 1648 N N . ALA A 1 215 ? -25.944 -27.447 10.970 1.00 93.19 215 ALA A N 1
ATOM 1649 C CA . ALA A 1 215 ? -25.313 -28.518 10.208 1.00 93.19 215 ALA A CA 1
ATOM 1650 C C . ALA A 1 215 ? -24.714 -29.577 11.151 1.00 93.19 215 ALA A C 1
ATOM 1652 O O . ALA A 1 215 ? -24.440 -29.311 12.323 1.00 93.19 215 ALA A O 1
ATOM 1653 N N . ASN A 1 216 ? -24.484 -30.783 10.632 1.00 92.00 216 ASN A N 1
ATOM 1654 C CA . ASN A 1 216 ? -23.768 -31.797 11.397 1.00 92.00 216 ASN A CA 1
ATOM 1655 C C . ASN A 1 216 ? -22.330 -31.325 11.656 1.00 92.00 216 ASN A C 1
ATOM 1657 O O . ASN A 1 216 ? -21.653 -30.877 10.730 1.00 92.00 216 ASN A O 1
ATOM 1661 N N . GLY A 1 217 ? -21.857 -31.424 12.899 1.00 91.88 217 GLY A N 1
ATOM 1662 C CA . GLY A 1 217 ? -20.509 -30.979 13.250 1.00 91.88 217 GLY A CA 1
ATOM 1663 C C . GLY A 1 217 ? -20.307 -30.668 14.728 1.00 91.88 217 GLY A C 1
ATOM 1664 O O . GLY A 1 217 ? -21.192 -30.885 15.557 1.00 91.88 217 GLY A O 1
ATOM 1665 N N . LEU A 1 218 ? -19.110 -30.163 15.042 1.00 93.94 218 LEU A N 1
ATOM 1666 C CA . LEU A 1 218 ? -18.692 -29.817 16.399 1.00 93.94 218 LEU A CA 1
ATOM 1667 C C . LEU A 1 218 ? -18.825 -28.308 16.650 1.00 93.94 218 LEU A C 1
ATOM 1669 O O . LEU A 1 218 ? -18.404 -27.462 15.846 1.00 93.94 218 LEU A O 1
ATOM 1673 N N . TYR A 1 219 ? -19.398 -27.973 17.797 1.00 93.81 219 TYR A N 1
ATOM 1674 C CA . TYR A 1 219 ? -19.721 -26.620 18.220 1.00 93.81 219 TYR A CA 1
ATOM 1675 C C . TYR A 1 219 ? -19.196 -26.372 19.636 1.00 93.81 219 TYR A C 1
ATOM 1677 O O . TYR A 1 219 ? -19.235 -27.281 20.463 1.00 93.81 219 TYR A O 1
ATOM 1685 N N . PRO A 1 220 ? -18.720 -25.153 19.936 1.00 93.31 220 PRO A N 1
ATOM 1686 C CA . PRO A 1 220 ? -18.275 -24.822 21.283 1.00 93.31 220 PRO A CA 1
ATOM 1687 C C . PRO A 1 220 ? -19.442 -24.927 22.266 1.00 93.31 220 PRO A C 1
ATOM 1689 O O . PRO A 1 220 ? -20.550 -24.479 21.959 1.00 93.31 220 PRO A O 1
ATOM 1692 N N . ASN A 1 221 ? -19.187 -25.500 23.443 1.00 91.00 221 ASN A N 1
ATOM 1693 C CA . ASN A 1 221 ? -20.148 -25.467 24.534 1.00 91.00 221 ASN A CA 1
ATOM 1694 C C . ASN A 1 221 ? -20.068 -24.085 25.219 1.00 91.00 221 ASN A C 1
ATOM 1696 O O . ASN A 1 221 ? -19.024 -23.742 25.774 1.00 91.00 221 ASN A O 1
ATOM 1700 N N . PRO A 1 222 ? -21.142 -23.273 25.204 1.00 86.81 222 PRO A N 1
ATOM 1701 C CA . PRO A 1 222 ? -21.128 -21.941 25.808 1.00 86.81 222 PRO A CA 1
ATOM 1702 C C . PRO A 1 222 ? -21.045 -21.970 27.342 1.00 86.81 222 PRO A C 1
ATOM 1704 O O . PRO A 1 222 ? -20.748 -20.943 27.946 1.00 86.81 222 PRO A O 1
ATOM 1707 N N . ARG A 1 223 ? -21.328 -23.118 27.974 1.00 87.94 223 ARG A N 1
ATOM 1708 C CA . ARG A 1 223 ? -21.340 -23.285 29.435 1.00 87.94 223 ARG A CA 1
ATOM 1709 C C . ARG A 1 223 ? -20.015 -23.832 29.985 1.00 87.94 223 ARG A C 1
ATOM 1711 O O . ARG A 1 223 ? -19.739 -23.639 31.163 1.00 87.94 223 ARG A O 1
ATOM 1718 N N . ASP A 1 224 ? -19.199 -24.488 29.160 1.00 88.88 224 ASP A N 1
ATOM 1719 C CA . ASP A 1 224 ? -17.952 -25.129 29.590 1.00 88.88 224 ASP A CA 1
ATOM 1720 C C . ASP A 1 224 ? -16.942 -25.234 28.436 1.00 88.88 224 ASP A C 1
ATOM 1722 O O . ASP A 1 224 ? -17.144 -25.970 27.476 1.00 88.88 224 ASP A O 1
ATOM 1726 N N . GLN A 1 225 ? -15.817 -24.526 28.554 1.00 90.88 225 GLN A N 1
ATOM 1727 C CA . GLN A 1 225 ? -14.762 -24.499 27.532 1.00 90.88 225 GLN A CA 1
ATOM 1728 C C . GLN A 1 225 ? -14.015 -25.834 27.391 1.00 90.88 225 GLN A C 1
ATOM 1730 O O . GLN A 1 225 ? -13.381 -26.077 26.363 1.00 90.88 225 GLN A O 1
ATOM 1735 N N . SER A 1 226 ? -14.089 -26.703 28.403 1.00 92.19 226 SER A N 1
ATOM 1736 C CA . SER A 1 226 ? -13.502 -28.046 28.383 1.00 92.19 226 SER A CA 1
ATOM 1737 C C . SER A 1 226 ? -14.440 -29.104 27.791 1.00 92.19 226 SER A C 1
ATOM 1739 O O . SER A 1 226 ? -14.117 -30.292 27.783 1.00 92.19 226 SER A O 1
ATOM 1741 N N . SER A 1 227 ? -15.586 -28.697 27.238 1.00 91.44 227 SER A N 1
ATOM 1742 C CA . SER A 1 227 ? -16.487 -29.567 26.485 1.00 91.44 227 SER A CA 1
ATOM 1743 C C . SER A 1 227 ? -17.005 -28.904 25.209 1.00 91.44 227 SER A C 1
ATOM 1745 O O . SER A 1 227 ? -16.775 -27.729 24.919 1.00 91.44 227 SER A O 1
ATOM 1747 N N . TYR A 1 228 ? -17.667 -29.702 24.381 1.00 93.00 228 TYR A N 1
ATOM 1748 C CA . TYR A 1 228 ? -18.226 -29.283 23.106 1.00 93.00 228 TYR A CA 1
ATOM 1749 C C . TYR A 1 228 ? -19.511 -30.041 22.796 1.00 93.00 228 TYR A C 1
ATOM 1751 O O . TYR A 1 228 ? -19.779 -31.121 23.328 1.00 93.00 228 TYR A O 1
ATOM 1759 N N . TYR A 1 229 ? -20.312 -29.460 21.910 1.00 94.25 229 TYR A N 1
ATOM 1760 C CA . TYR A 1 229 ? -21.532 -30.061 21.397 1.00 94.25 229 TYR A CA 1
ATOM 1761 C C . TYR A 1 229 ? -21.278 -30.668 20.021 1.00 94.25 229 TYR A C 1
ATOM 1763 O O . TYR A 1 229 ? -20.792 -30.004 19.108 1.00 94.25 229 TYR A O 1
ATOM 1771 N N . SER A 1 230 ? -21.631 -31.937 19.867 1.00 91.62 230 SER A N 1
ATOM 1772 C CA . SER A 1 230 ? -21.704 -32.635 18.592 1.00 91.62 230 SER A CA 1
ATOM 1773 C C . SER A 1 230 ? -23.160 -32.667 18.142 1.00 91.62 230 SER A C 1
ATOM 1775 O O . SER A 1 230 ? -24.014 -33.245 18.815 1.00 91.62 230 SER A O 1
ATOM 1777 N N . CYS A 1 231 ? -23.453 -32.009 17.021 1.00 91.75 231 CYS A N 1
ATOM 1778 C CA . CYS A 1 231 ? -24.772 -32.047 16.403 1.00 91.75 231 CYS A CA 1
ATOM 1779 C C . CYS A 1 231 ? -24.792 -33.112 15.308 1.00 91.75 231 CYS A C 1
ATOM 1781 O O . CYS A 1 231 ? -24.003 -33.039 14.365 1.00 91.75 231 CYS A O 1
ATOM 1783 N N . VAL A 1 232 ? -25.710 -34.077 15.411 1.00 84.31 232 VAL A N 1
ATOM 1784 C CA . VAL A 1 232 ? -25.932 -35.109 14.385 1.00 84.31 232 VAL A CA 1
ATOM 1785 C C . VAL A 1 232 ? -27.430 -35.279 14.158 1.00 84.31 232 VAL A C 1
ATOM 1787 O O . VAL A 1 232 ? -28.163 -35.683 15.059 1.00 84.31 232 VAL A O 1
ATOM 1790 N N . GLY A 1 233 ? -27.907 -34.944 12.956 1.00 81.75 233 GLY A N 1
ATOM 1791 C CA . GLY A 1 233 ? -29.322 -35.068 12.589 1.00 81.75 233 GLY A CA 1
ATOM 1792 C C . GLY A 1 233 ? -30.249 -34.218 13.465 1.00 81.75 233 GLY A C 1
ATOM 1793 O O . GLY A 1 233 ? -31.327 -34.670 13.840 1.00 81.75 233 GLY A O 1
ATOM 1794 N N . GLY A 1 234 ? -29.797 -33.023 13.860 1.00 82.12 234 GLY A N 1
ATOM 1795 C CA . GLY A 1 234 ? -30.534 -32.120 14.750 1.00 82.12 234 GLY A CA 1
ATOM 1796 C C . GLY A 1 234 ? -30.525 -32.514 16.233 1.00 82.12 234 GLY A C 1
ATOM 1797 O O . GLY A 1 234 ? -31.142 -31.822 17.038 1.00 82.12 234 GLY A O 1
ATOM 1798 N N . ARG A 1 235 ? -29.826 -33.592 16.614 1.00 80.19 235 ARG A N 1
ATOM 1799 C CA . ARG A 1 235 ? -29.679 -34.038 18.009 1.00 80.19 235 ARG A CA 1
ATOM 1800 C C . ARG A 1 235 ? -28.364 -33.550 18.603 1.00 80.19 235 ARG A C 1
ATOM 1802 O O . ARG A 1 235 ? -27.337 -33.610 17.928 1.00 80.19 235 ARG A O 1
ATOM 1809 N N . LEU A 1 236 ? -28.413 -33.097 19.854 1.00 86.56 236 LEU A N 1
ATOM 1810 C CA . LEU A 1 236 ? -27.249 -32.664 20.622 1.00 86.56 236 LEU A CA 1
ATOM 1811 C C . LEU A 1 236 ? -26.623 -33.834 21.380 1.00 86.56 236 LEU A C 1
ATOM 1813 O O . LEU A 1 236 ? -27.313 -34.574 22.076 1.00 86.56 236 LEU A O 1
ATOM 1817 N N . PHE A 1 237 ? -25.302 -33.943 21.285 1.00 84.44 237 PHE A N 1
ATOM 1818 C CA . PHE A 1 237 ? -24.473 -34.813 22.109 1.00 84.44 237 PHE A CA 1
ATOM 1819 C C . PHE A 1 237 ? -23.359 -33.976 22.735 1.00 84.44 237 PHE A C 1
ATOM 1821 O O . PHE A 1 237 ? -22.529 -33.420 22.018 1.00 84.44 237 PHE A O 1
ATOM 1828 N N . GLN A 1 238 ? -23.317 -33.878 24.061 1.00 89.00 238 GLN A N 1
ATOM 1829 C CA . GLN A 1 238 ? -22.213 -33.213 24.753 1.00 89.00 238 GLN A CA 1
ATOM 1830 C C . GLN A 1 238 ? -21.043 -34.184 24.937 1.00 89.00 238 GLN A C 1
ATOM 1832 O O . GLN A 1 238 ? -21.237 -35.330 25.340 1.00 89.00 238 GLN A O 1
ATOM 1837 N N . GLN A 1 239 ? -19.827 -33.721 24.653 1.00 84.50 239 GLN A N 1
ATOM 1838 C CA . GLN A 1 239 ? -18.591 -34.473 24.866 1.00 84.50 239 GLN A CA 1
ATOM 1839 C C . GLN A 1 239 ? -17.546 -33.593 25.546 1.00 84.50 239 GLN A C 1
ATOM 1841 O O . GLN A 1 239 ? -17.459 -32.397 25.278 1.00 84.50 239 GLN A O 1
ATOM 1846 N N . SER A 1 240 ? -16.742 -34.190 26.422 1.00 91.00 240 SER A N 1
ATOM 1847 C CA . SER A 1 240 ? -15.631 -33.507 27.083 1.00 91.00 240 SER A CA 1
ATOM 1848 C C . SER A 1 240 ? -14.354 -33.625 26.261 1.00 91.00 240 SER A C 1
ATOM 1850 O O . SER A 1 240 ? -14.083 -34.653 25.636 1.00 91.00 240 SER A O 1
ATOM 1852 N N . CYS A 1 241 ? -13.542 -32.578 26.294 1.00 89.06 241 CYS A N 1
ATOM 1853 C CA . CYS A 1 241 ? -12.171 -32.641 25.830 1.00 89.06 241 CYS A CA 1
ATOM 1854 C C . CYS A 1 241 ? -11.319 -33.543 26.741 1.00 89.06 241 CYS A C 1
ATOM 1856 O O . CYS A 1 241 ? -11.651 -33.745 27.915 1.00 89.06 241 CYS A O 1
ATOM 1858 N N . PRO A 1 242 ? -10.196 -34.085 26.229 1.00 88.25 242 PRO A N 1
ATOM 1859 C CA . PRO A 1 242 ? -9.178 -34.701 27.072 1.00 88.25 242 PRO A CA 1
ATOM 1860 C C . PRO A 1 242 ? -8.740 -33.756 28.197 1.00 88.25 242 PRO A C 1
ATOM 1862 O O . PRO A 1 242 ? -8.783 -32.534 28.039 1.00 88.25 242 PRO A O 1
ATOM 1865 N N . ARG A 1 243 ? -8.312 -34.324 29.334 1.00 85.88 243 ARG A N 1
ATOM 1866 C CA . ARG A 1 243 ? -7.911 -33.538 30.513 1.00 85.88 243 ARG A CA 1
ATOM 1867 C C . ARG A 1 243 ? -6.934 -32.425 30.120 1.00 85.88 243 ARG A C 1
ATOM 1869 O O . ARG A 1 243 ? -5.957 -32.684 29.423 1.00 85.88 243 ARG A O 1
ATOM 1876 N N . SER A 1 244 ? -7.213 -31.220 30.615 1.00 86.81 244 SER A N 1
ATOM 1877 C CA . SER A 1 244 ? -6.425 -29.998 30.397 1.00 86.81 244 SER A CA 1
ATOM 1878 C C . SER A 1 244 ? -6.497 -29.380 28.992 1.00 86.81 244 SER A C 1
ATOM 1880 O O . SER A 1 244 ? -5.770 -28.424 28.736 1.00 86.81 244 SER A O 1
ATOM 1882 N N . LEU A 1 245 ? -7.369 -29.867 28.102 1.00 87.44 245 LEU A N 1
ATOM 1883 C CA . LEU A 1 245 ? -7.619 -29.251 26.793 1.00 87.44 245 LEU A CA 1
ATOM 1884 C C . LEU A 1 245 ? -8.958 -28.502 26.768 1.00 87.44 245 LEU A C 1
ATOM 1886 O O . LEU A 1 245 ? -9.914 -28.884 27.445 1.00 87.44 245 LEU A O 1
ATOM 1890 N N . VAL A 1 246 ? -9.032 -27.467 25.933 1.00 94.88 246 VAL A N 1
ATOM 1891 C CA . VAL A 1 246 ? -10.239 -26.680 25.652 1.00 94.88 246 VAL A CA 1
ATOM 1892 C C . VAL A 1 246 ? -10.657 -26.843 24.195 1.00 94.88 246 VAL A C 1
ATOM 1894 O O . VAL A 1 246 ? -9.829 -27.080 23.312 1.00 94.88 246 VAL A O 1
ATOM 1897 N N . PHE A 1 247 ? -11.952 -26.737 23.914 1.00 94.19 247 PHE A N 1
ATOM 1898 C CA . PHE A 1 247 ? -12.447 -26.847 22.547 1.00 94.19 247 PHE A CA 1
ATOM 1899 C C . PHE A 1 247 ? -12.169 -25.565 21.755 1.00 94.19 247 PHE A C 1
ATOM 1901 O O . PHE A 1 247 ? -12.639 -24.484 22.111 1.00 94.19 247 PHE A O 1
ATOM 1908 N N . SER A 1 248 ? -11.468 -25.693 20.628 1.00 93.56 248 SER A N 1
ATOM 1909 C CA . SER A 1 248 ? -11.228 -24.597 19.695 1.00 93.56 248 SER A CA 1
ATOM 1910 C C . SER A 1 248 ? -12.154 -24.677 18.485 1.00 93.56 248 SER A C 1
ATOM 1912 O O . SER A 1 248 ? -12.199 -25.662 17.739 1.00 93.56 248 SER A O 1
ATOM 1914 N N . SER A 1 249 ? -12.870 -23.578 18.247 1.00 91.69 249 SER A N 1
ATOM 1915 C CA . SER A 1 249 ? -13.753 -23.422 17.094 1.00 91.69 249 SER A CA 1
ATOM 1916 C C . SER A 1 249 ? -12.999 -23.324 15.764 1.00 91.69 249 SER A C 1
ATOM 1918 O O . SER A 1 249 ? -13.608 -23.627 14.737 1.00 91.69 249 SER A O 1
ATOM 1920 N N . SER A 1 250 ? -11.709 -22.955 15.774 1.00 90.25 250 SER A N 1
ATOM 1921 C CA . SER A 1 250 ? -10.895 -22.787 14.562 1.00 90.25 250 SER A CA 1
ATOM 1922 C C . SER A 1 250 ? -10.521 -24.122 13.921 1.00 90.25 250 SER A C 1
ATOM 1924 O O . SER A 1 250 ? -10.637 -24.271 12.710 1.00 90.25 250 SER A O 1
ATOM 1926 N N . CYS A 1 251 ? -10.134 -25.110 14.731 1.00 90.50 251 CYS A N 1
ATOM 1927 C CA . CYS A 1 251 ? -9.782 -26.455 14.266 1.00 90.50 251 CYS A CA 1
ATOM 1928 C C . CYS A 1 251 ? -10.917 -27.472 14.427 1.00 90.50 251 CYS A C 1
ATOM 1930 O O . CYS A 1 251 ? -10.777 -28.605 13.973 1.00 90.50 251 CYS A O 1
ATOM 1932 N N . LYS A 1 252 ? -12.013 -27.101 15.108 1.00 92.88 252 LYS A N 1
ATOM 1933 C CA . LYS A 1 252 ? -13.068 -28.035 15.540 1.00 92.88 252 LYS A CA 1
ATOM 1934 C C . LYS A 1 252 ? -12.493 -29.198 16.354 1.00 92.88 252 LYS A C 1
ATOM 1936 O O . LYS A 1 252 ? -12.873 -30.347 16.163 1.00 92.88 252 LYS A O 1
ATOM 1941 N N . CYS A 1 253 ? -11.557 -28.893 17.247 1.00 92.12 253 CYS A N 1
ATOM 1942 C CA . CYS A 1 253 ? -10.765 -29.874 17.977 1.00 92.12 253 CYS A CA 1
ATOM 1943 C C . CYS A 1 253 ? -10.456 -29.392 19.400 1.00 92.12 253 CYS A C 1
ATOM 1945 O O . CYS A 1 253 ? -10.555 -28.202 19.697 1.00 92.12 253 CYS A O 1
ATOM 1947 N N . CYS A 1 254 ? -10.074 -30.313 20.283 1.00 92.12 254 CYS A N 1
ATOM 1948 C CA . CYS A 1 254 ? -9.578 -29.972 21.614 1.00 92.12 254 CYS A CA 1
ATOM 1949 C C . CYS A 1 254 ? -8.082 -29.662 21.542 1.00 92.12 254 CYS A C 1
ATOM 1951 O O . CYS A 1 254 ? -7.305 -30.483 21.058 1.00 92.12 254 CYS A O 1
ATOM 1953 N N . THR A 1 255 ? -7.685 -28.492 22.027 1.00 93.06 255 THR A N 1
ATOM 1954 C CA . THR A 1 255 ? -6.301 -28.004 22.015 1.00 93.06 255 THR A CA 1
ATOM 1955 C C . THR A 1 255 ? -5.978 -27.306 23.334 1.00 93.06 255 THR A C 1
ATOM 1957 O O . THR A 1 255 ? -6.858 -27.079 24.161 1.00 93.06 255 THR A O 1
ATOM 1960 N N . TRP A 1 256 ? -4.705 -27.002 23.561 1.00 86.50 256 TRP A N 1
ATOM 1961 C CA . TRP A 1 256 ? -4.272 -26.173 24.684 1.00 86.50 256 TRP A CA 1
ATOM 1962 C C . TRP A 1 256 ? -4.864 -24.763 24.574 1.00 86.50 256 TRP A C 1
ATOM 1964 O O . TRP A 1 256 ? -5.028 -24.265 23.455 1.00 86.50 256 TRP A O 1
ATOM 1974 N N . SER A 1 257 ? -5.206 -24.171 25.724 1.00 72.50 257 SER A N 1
ATOM 1975 C CA . SER A 1 257 ? -5.729 -22.801 25.826 1.00 72.50 257 SER A CA 1
ATOM 1976 C C . SER A 1 257 ? -4.705 -21.764 25.394 1.00 72.50 257 SER A C 1
ATOM 1978 O O . SER A 1 257 ? -3.552 -21.899 25.867 1.00 72.50 257 SER A O 1
#

Radius of gyration: 24.87 Å; Cα contacts (8 Å, |Δi|>4): 526; chains: 1; bounding box: 53×56×66 Å

Mean predicted aligned error: 12.24 Å

Organism: Leptonychotes weddellii (NCBI:txid9713)

InterPro domains:
  IPR001223 Glycoside hydrolase family 18, catalytic domain [PF00704] (2-161)
  IPR001223 Glycoside hydrolase family 18, catalytic domain [PS51910] (1-186)
  IPR002557 Chitin binding domain [PF01607] (211-257)
  IPR002557 Chitin binding domain [PS50940] (208-257)
  IPR002557 Chitin binding domain [SM00494] (209-257)
  IPR011583 Chitinase II/V-like, catalytic domain [SM00636] (1-161)
  IPR017853 Glycoside hydrolase superfamily [SSF51445] (2-183)
  IPR029070 Chitinase insertion domain superfamily [SSF54556] (65-132)
  IPR036508 Chitin binding domain superfamily [SSF57625] (207-256)
  IPR050314 Glycosyl hydrolase family 18 [PTHR11177] (1-197)